Protein AF-A0A346AF31-F1 (afdb_monomer_lite)

Secondary structure (DSSP, 8-state):
------------PPP-----SS-----------S---TT----SSS--PPP-PPPB-S-EEEEEEEEEETTTTEEEEE--HHHHHHHHHTT-EEEEEEEETTEEEEEEEEEGGGTEEEEEEE-TTS-EEEEEEEEE-TTS-EEEEEEEE--GGGS-SS-SEEEEEEE-TTS-EEEEEEEEE-TTS-EEEEEEETTS-SSSSPPPSEEPPPPTTTHHHHTTB-S-EEEPP--S---S--SS----PPPP--TTGGGSTT-EEE-TTS-EEEEEEEEEEEEEETTSEEE---TTSSSS-PPPPEEE--SEEEEEEEEEEESSS--EEEEEEBS--------SSSS---EEEEEPTTSSEEEEEE----HHHHH-EE-

pLDDT: mean 73.21, std 24.46, range [20.64, 98.56]

Sequence (375 aa):
MDARLTRRTVLAAGALAVVTAGGALALSRVRESPAVPPGSAPDLENLPVAEVPAPTGQAVEVVCCAGWDAATRAPVSPMSEAVARAQDAAGAQYAVVLFVDGVARAVVEVCWSANHAELWNVDADGRRYRGVAYRRWPDGRLRLFEVRGWDHAAEHDEPTFKARVSRDEKAAIGTVDILAVLADGGALHTEREWSDWPEERRPEENVAVPAVEGWAGLAGMTGPVTVRRGPDVVPARFPWRPPRPLKPRHVTETVTDGTRFTTSDGRDLTVERVAAGSIRLPSGRLLVADPGWLDAGPAPFTATVPPGEYPVDVFRAASGGFRAVACRVTGTDRIITSGSGDGAYPVWLGRAQDGAISCYVLDFLDPDLATARPA

Structure (mmCIF, N/CA/C/O backbone):
data_AF-A0A346AF31-F1
#
_entry.id   AF-A0A346AF31-F1
#
loop_
_atom_site.group_PDB
_atom_site.id
_atom_site.type_symbol
_atom_site.label_atom_id
_atom_site.label_alt_id
_atom_site.label_comp_id
_atom_site.label_asym_id
_atom_site.label_entity_id
_atom_site.label_seq_id
_atom_site.pdbx_PDB_ins_code
_atom_site.Cartn_x
_atom_site.Cartn_y
_atom_site.Cartn_z
_atom_site.occupancy
_atom_site.B_iso_or_equiv
_atom_site.auth_seq_id
_atom_site.auth_comp_id
_atom_site.auth_asym_id
_atom_site.auth_atom_id
_atom_site.pdbx_PDB_model_num
ATOM 1 N N . MET A 1 1 ? -61.667 41.051 39.893 1.00 30.23 1 MET A N 1
ATOM 2 C CA . MET A 1 1 ? -62.147 40.185 40.987 1.00 30.23 1 MET A CA 1
ATOM 3 C C . MET A 1 1 ? -61.435 38.852 40.891 1.00 30.23 1 MET A C 1
ATOM 5 O O . MET A 1 1 ? -61.036 38.465 39.802 1.00 30.23 1 MET A O 1
ATOM 9 N N . ASP A 1 2 ? -61.237 38.260 42.056 1.00 24.38 2 ASP A N 1
ATOM 10 C CA . ASP A 1 2 ? -60.467 37.070 42.442 1.00 24.38 2 ASP A CA 1
ATOM 11 C C . ASP A 1 2 ? -60.611 35.825 41.535 1.00 24.38 2 ASP A C 1
ATOM 13 O O . ASP A 1 2 ? -61.609 35.703 40.837 1.00 24.38 2 ASP A O 1
ATOM 17 N N . ALA A 1 3 ? -59.769 34.782 41.503 1.00 23.06 3 ALA A N 1
ATOM 18 C CA . ALA A 1 3 ? -58.434 34.401 42.006 1.00 23.06 3 ALA A CA 1
ATOM 19 C C . ALA A 1 3 ? -58.463 32.925 42.492 1.00 23.06 3 ALA A C 1
ATOM 21 O O . ALA A 1 3 ? -59.400 32.513 43.165 1.00 23.06 3 ALA A O 1
ATOM 22 N N . ARG A 1 4 ? -57.351 32.198 42.252 1.00 24.12 4 ARG A N 1
ATOM 23 C CA . ARG A 1 4 ? -56.903 30.912 42.865 1.00 24.12 4 ARG A CA 1
ATOM 24 C C . ARG A 1 4 ? -57.437 29.558 42.327 1.00 24.12 4 ARG A C 1
ATOM 26 O O . ARG A 1 4 ? -58.537 29.149 42.653 1.00 24.12 4 ARG A O 1
ATOM 33 N N . LEU A 1 5 ? -56.505 28.823 41.684 1.00 24.39 5 LEU A N 1
ATOM 34 C CA . LEU A 1 5 ? -56.028 27.438 41.980 1.00 24.39 5 LEU A CA 1
ATOM 35 C C . LEU A 1 5 ? -57.058 26.265 41.987 1.00 24.39 5 LEU A C 1
ATOM 37 O O . LEU A 1 5 ? -58.149 26.373 42.515 1.00 24.39 5 LEU A O 1
ATOM 41 N N . THR A 1 6 ? -56.747 25.033 41.542 1.00 23.28 6 THR A N 1
ATOM 42 C CA . THR A 1 6 ? -55.536 24.244 41.871 1.00 23.28 6 THR A CA 1
ATOM 43 C C . THR A 1 6 ? -55.349 22.981 40.984 1.00 23.28 6 THR A C 1
ATOM 45 O O . THR A 1 6 ? -56.313 22.443 40.461 1.00 23.28 6 THR A O 1
ATOM 48 N N . ARG A 1 7 ? -54.118 22.430 41.009 1.00 24.52 7 ARG A N 1
ATOM 49 C CA . ARG A 1 7 ? -53.664 21.034 40.733 1.00 24.52 7 ARG A CA 1
ATOM 50 C C . ARG A 1 7 ? -53.358 20.563 39.293 1.00 24.52 7 ARG A C 1
ATOM 52 O O . ARG A 1 7 ? -54.210 20.170 38.512 1.00 24.52 7 ARG A O 1
ATOM 59 N N . ARG A 1 8 ? -52.036 20.475 39.081 1.00 23.17 8 ARG A N 1
ATOM 60 C CA . ARG A 1 8 ? -51.252 19.690 38.111 1.00 23.17 8 ARG A CA 1
ATOM 61 C C . ARG A 1 8 ? -51.755 18.255 37.866 1.00 23.17 8 ARG A C 1
ATOM 63 O O . ARG A 1 8 ? -51.995 17.540 38.835 1.00 23.17 8 ARG A O 1
ATOM 70 N N . THR A 1 9 ? -51.587 17.799 36.624 1.00 23.92 9 THR A N 1
ATOM 71 C CA . THR A 1 9 ? -51.077 16.450 36.308 1.00 23.92 9 THR A CA 1
ATOM 72 C C . THR A 1 9 ? -49.993 16.600 35.240 1.00 23.92 9 THR A C 1
ATOM 74 O O . THR A 1 9 ? -50.250 17.173 34.186 1.00 23.92 9 THR A O 1
ATOM 77 N N . VAL A 1 10 ? -48.773 16.137 35.521 1.00 22.72 10 VAL A N 1
ATOM 78 C CA . VAL A 1 10 ? -47.655 16.131 34.562 1.00 22.72 10 VAL A CA 1
ATOM 79 C C . VAL A 1 10 ? -47.533 14.720 34.000 1.00 22.72 10 VAL A C 1
ATOM 81 O O . VAL A 1 10 ? -47.277 13.787 34.757 1.00 22.72 10 VAL A O 1
ATOM 84 N N . LEU A 1 11 ? -47.707 14.563 32.688 1.00 23.12 11 LEU A N 1
ATOM 85 C CA . LEU A 1 11 ? -47.359 13.326 31.993 1.00 23.12 11 LEU A CA 1
ATOM 86 C C . LEU A 1 11 ? -45.847 13.310 31.756 1.00 23.12 11 LEU A C 1
ATOM 88 O O . LEU A 1 11 ? -45.330 14.048 30.921 1.00 23.12 11 LEU A O 1
ATOM 92 N N . ALA A 1 12 ? -45.141 12.475 32.516 1.00 20.64 12 ALA A N 1
ATOM 93 C CA . ALA A 1 12 ? -43.722 12.226 32.315 1.00 20.64 12 ALA A CA 1
ATOM 94 C C . ALA A 1 12 ? -43.532 11.251 31.142 1.00 20.64 12 ALA A C 1
ATOM 96 O O . ALA A 1 12 ? -43.667 10.039 31.305 1.00 20.64 12 ALA A O 1
ATOM 97 N N . ALA A 1 13 ? -43.223 11.781 29.957 1.00 22.88 13 ALA A N 1
ATOM 98 C CA . ALA A 1 13 ? -42.667 10.979 28.871 1.00 22.88 13 ALA A CA 1
ATOM 99 C C . ALA A 1 13 ? -41.214 10.600 29.214 1.00 22.88 13 ALA A C 1
ATOM 101 O O . ALA A 1 13 ? -40.476 11.407 29.780 1.00 22.88 13 ALA A O 1
ATOM 102 N N . GLY A 1 14 ? -40.828 9.353 28.931 1.00 21.02 14 GLY A N 1
ATOM 103 C CA . GLY A 1 14 ? -39.581 8.765 29.425 1.00 21.02 14 GLY A CA 1
ATOM 104 C C . GLY A 1 14 ? -38.320 9.489 28.948 1.00 21.02 14 GLY A C 1
ATOM 105 O O . GLY A 1 14 ? -38.174 9.784 27.764 1.00 21.02 14 GLY A O 1
ATOM 106 N N . ALA A 1 15 ? -37.391 9.733 29.873 1.00 20.81 15 ALA A N 1
ATOM 107 C CA . ALA A 1 15 ? -36.094 10.317 29.560 1.00 20.81 15 ALA A CA 1
ATOM 108 C C . ALA A 1 15 ? -35.227 9.329 28.762 1.00 20.81 15 ALA A C 1
ATOM 110 O O . ALA A 1 15 ? -34.870 8.257 29.256 1.00 20.81 15 ALA A O 1
ATOM 111 N N . LEU A 1 16 ? -34.855 9.721 27.543 1.00 23.92 16 LEU A N 1
ATOM 112 C CA . LEU A 1 16 ? -33.800 9.071 26.773 1.00 23.92 16 LEU A CA 1
ATOM 113 C C . LEU A 1 16 ? -32.452 9.404 27.434 1.00 23.92 16 LEU A C 1
ATOM 115 O O . LEU A 1 16 ? -31.943 10.514 27.292 1.00 23.92 16 LEU A O 1
ATOM 119 N N . ALA A 1 17 ? -31.893 8.463 28.194 1.00 25.73 17 ALA A N 1
ATOM 120 C CA . ALA A 1 17 ? -30.599 8.637 28.848 1.00 25.73 17 ALA A CA 1
ATOM 121 C C . ALA A 1 17 ? -29.458 8.475 27.828 1.00 25.73 17 ALA A C 1
ATOM 123 O O . ALA A 1 17 ? -28.929 7.382 27.636 1.00 25.73 17 ALA A O 1
ATOM 124 N N . VAL A 1 18 ? -29.091 9.571 27.162 1.00 29.39 18 VAL A N 1
ATOM 125 C CA . VAL A 1 18 ? -27.905 9.627 26.299 1.00 29.39 18 VAL A CA 1
ATOM 126 C C . VAL A 1 18 ? -26.661 9.713 27.184 1.00 29.39 18 VAL A C 1
ATOM 128 O O . VAL A 1 18 ? -26.376 10.761 27.761 1.00 29.39 18 VAL A O 1
ATOM 131 N N . VAL A 1 19 ? -25.902 8.620 27.287 1.00 31.58 19 VAL A N 1
ATOM 132 C CA . VAL A 1 19 ? -24.556 8.649 27.879 1.00 31.58 19 VAL A CA 1
ATOM 133 C C . VAL A 1 19 ? -23.574 9.101 26.801 1.00 31.58 19 VAL A C 1
ATOM 135 O O . VAL A 1 19 ? -23.106 8.309 25.986 1.00 31.58 19 VAL A O 1
ATOM 138 N N . THR A 1 20 ? -23.272 10.398 26.780 1.00 31.16 20 THR A N 1
ATOM 139 C CA . THR A 1 20 ? -22.272 10.986 25.881 1.00 31.16 20 THR A CA 1
ATOM 140 C C . THR A 1 20 ? -20.854 10.643 26.351 1.00 31.16 20 THR A C 1
ATOM 142 O O . THR A 1 20 ? -20.212 11.442 27.032 1.00 31.16 20 THR A O 1
ATOM 145 N N . ALA A 1 21 ? -20.353 9.461 25.983 1.00 31.77 21 ALA A N 1
ATOM 146 C CA . ALA A 1 21 ? -18.925 9.135 26.099 1.00 31.77 21 ALA A CA 1
ATOM 147 C C . ALA A 1 21 ? -18.084 9.817 24.997 1.00 31.77 21 ALA A C 1
ATOM 149 O O . ALA A 1 21 ? -16.913 10.120 25.208 1.00 31.77 21 ALA A O 1
ATOM 150 N N . GLY A 1 22 ? -18.702 10.125 23.851 1.00 28.19 22 GLY A N 1
ATOM 151 C CA . GLY A 1 22 ? -18.180 11.044 22.841 1.00 28.19 22 GLY A CA 1
ATOM 152 C C . GLY A 1 22 ? -18.757 12.439 23.057 1.00 28.19 22 GLY A C 1
ATOM 153 O O . GLY A 1 22 ? -19.796 12.781 22.497 1.00 28.19 22 GLY A O 1
ATOM 154 N N . GLY A 1 23 ? -18.111 13.240 23.902 1.00 24.97 23 GLY A N 1
ATOM 155 C CA . GLY A 1 23 ? -18.430 14.658 23.992 1.00 24.97 23 GLY A CA 1
ATOM 156 C C . GLY A 1 23 ? -17.995 15.359 22.710 1.00 24.97 23 GLY A C 1
ATOM 157 O O . GLY A 1 23 ? -16.797 15.459 22.455 1.00 24.97 23 GLY A O 1
ATOM 158 N N . ALA A 1 24 ? -18.952 15.893 21.948 1.00 26.03 24 ALA A N 1
ATOM 159 C CA . ALA A 1 24 ? -18.691 16.884 20.909 1.00 26.03 24 ALA A CA 1
ATOM 160 C C . ALA A 1 24 ? -18.226 18.202 21.556 1.00 26.03 24 ALA A C 1
ATOM 162 O O . ALA A 1 24 ? -18.943 19.201 21.593 1.00 26.03 24 ALA A O 1
ATOM 163 N N . LEU A 1 25 ? -17.012 18.197 22.105 1.00 25.58 25 LEU A N 1
ATOM 164 C CA . LEU A 1 25 ? -16.249 19.412 22.304 1.00 25.58 25 LEU A CA 1
ATOM 165 C C . LEU A 1 25 ? -15.527 19.691 20.999 1.00 25.58 25 LEU A C 1
ATOM 167 O O . LEU A 1 25 ? -14.613 18.963 20.616 1.00 25.58 25 LEU A O 1
ATOM 171 N N . ALA A 1 26 ? -15.940 20.777 20.352 1.00 29.45 26 ALA A N 1
ATOM 172 C CA . ALA A 1 26 ? -15.157 21.429 19.324 1.00 29.45 26 ALA A CA 1
ATOM 173 C C . ALA A 1 26 ? -13.763 21.738 19.890 1.00 29.45 26 ALA A C 1
ATOM 175 O O . ALA A 1 26 ? -13.543 22.745 20.562 1.00 29.45 26 ALA A O 1
ATOM 176 N N . LEU A 1 27 ? -12.815 20.847 19.615 1.00 27.09 27 LEU A N 1
ATOM 177 C CA . LEU A 1 27 ? -11.397 21.118 19.733 1.00 27.09 27 LEU A CA 1
ATOM 178 C C . LEU A 1 27 ? -10.861 21.466 18.350 1.00 27.09 27 LEU A C 1
ATOM 180 O O . LEU A 1 27 ? -9.877 20.910 17.875 1.00 27.09 27 LEU A O 1
ATOM 184 N N . SER A 1 28 ? -11.388 22.580 17.838 1.00 24.05 28 SER A N 1
ATOM 185 C CA . SER A 1 28 ? -10.545 23.632 17.271 1.00 24.05 28 SER A CA 1
ATOM 186 C C . SER A 1 28 ? -9.584 24.175 18.347 1.00 24.05 28 SER A C 1
ATOM 188 O O . SER A 1 28 ? -9.548 25.365 18.653 1.00 24.05 28 SER A O 1
ATOM 190 N N . ARG A 1 29 ? -8.793 23.282 18.946 1.00 24.73 29 ARG A N 1
ATOM 191 C CA . ARG A 1 29 ? -7.454 23.599 19.400 1.00 24.73 29 ARG A CA 1
ATOM 192 C C . ARG A 1 29 ? -6.557 23.138 18.278 1.00 24.73 29 ARG A C 1
ATOM 194 O O . ARG A 1 29 ? -6.008 22.040 18.303 1.00 24.73 29 ARG A O 1
ATOM 201 N N . VAL A 1 30 ? -6.413 24.058 17.324 1.00 24.81 30 VAL A N 1
ATOM 202 C CA . VAL A 1 30 ? -5.090 24.452 16.843 1.00 24.81 30 VAL A CA 1
ATOM 203 C C . VAL A 1 30 ? -4.092 24.075 17.931 1.00 24.81 30 VAL A C 1
ATOM 205 O O . VAL A 1 30 ? -4.102 24.657 19.020 1.00 24.81 30 VAL A O 1
ATOM 208 N N . ARG A 1 31 ? -3.295 23.036 17.673 1.00 25.38 31 ARG A N 1
ATOM 209 C CA . ARG A 1 31 ? -2.033 22.877 18.380 1.00 25.38 31 ARG A CA 1
ATOM 210 C C . ARG A 1 31 ? -1.354 24.215 18.147 1.00 25.38 31 ARG A C 1
ATOM 212 O O . ARG A 1 31 ? -1.127 24.552 16.988 1.00 25.38 31 ARG A O 1
ATOM 219 N N . GLU A 1 32 ? -1.130 25.005 19.195 1.00 25.28 32 GLU A N 1
ATOM 220 C CA . GLU A 1 32 ? -0.233 26.145 19.061 1.00 25.28 32 GLU A CA 1
ATOM 221 C C . GLU A 1 32 ? 1.113 25.537 18.678 1.00 25.28 32 GLU A C 1
ATOM 223 O O . GLU A 1 32 ? 1.854 25.016 19.515 1.00 25.28 32 GLU A O 1
ATOM 228 N N . SER A 1 33 ? 1.374 25.519 17.369 1.00 31.50 33 SER A N 1
ATOM 229 C CA . SER A 1 33 ? 2.713 25.401 16.834 1.00 31.50 33 SER A CA 1
ATOM 230 C C . SER A 1 33 ? 3.556 26.414 17.602 1.00 31.50 33 SER A C 1
ATOM 232 O O . SER A 1 33 ? 3.073 27.535 17.806 1.00 31.50 33 SER A O 1
ATOM 234 N N . PRO A 1 34 ? 4.765 26.042 18.067 1.00 31.80 34 PRO A N 1
ATOM 235 C CA . PRO A 1 34 ? 5.639 26.974 18.772 1.00 31.80 34 PRO A CA 1
ATOM 236 C C . PRO A 1 34 ? 5.698 28.264 17.959 1.00 31.80 34 PRO A C 1
ATOM 238 O O . PRO A 1 34 ? 5.986 28.197 16.766 1.00 31.80 34 PRO A O 1
ATOM 241 N N . ALA A 1 35 ? 5.285 29.373 18.588 1.00 31.39 35 ALA A N 1
ATOM 242 C CA . ALA A 1 35 ? 4.686 30.518 17.903 1.00 31.39 35 ALA A CA 1
ATOM 243 C C . ALA A 1 35 ? 5.416 30.861 16.600 1.00 31.39 35 ALA A C 1
ATOM 245 O O . ALA A 1 35 ? 6.540 31.366 16.637 1.00 31.39 35 ALA A O 1
ATOM 246 N N . VAL A 1 36 ? 4.771 30.562 15.463 1.00 41.09 36 VAL A N 1
ATOM 247 C CA . VAL A 1 36 ? 5.341 30.833 14.140 1.00 41.09 36 VAL A CA 1
ATOM 248 C C . VAL A 1 36 ? 5.649 32.330 14.094 1.00 41.09 36 VAL A C 1
ATOM 250 O O . VAL A 1 36 ? 4.729 33.130 14.307 1.00 41.09 36 VAL A O 1
ATOM 253 N N . PRO A 1 37 ? 6.915 32.738 13.887 1.00 37.75 37 PRO A N 1
ATOM 254 C CA . PRO A 1 37 ? 7.255 34.150 13.859 1.00 37.75 37 PRO A CA 1
ATOM 255 C C . PRO A 1 37 ? 6.423 34.833 12.763 1.00 37.75 37 PRO A C 1
ATOM 257 O O . PRO A 1 37 ? 6.288 34.276 11.670 1.00 37.75 37 PRO A O 1
ATOM 260 N N . PRO A 1 38 ? 5.826 36.010 13.028 1.00 32.50 38 PRO A N 1
ATOM 261 C CA . PRO A 1 38 ? 4.924 36.653 12.079 1.00 32.50 38 PRO A CA 1
ATOM 262 C C . PRO A 1 38 ? 5.693 37.043 10.808 1.00 32.50 38 PRO A C 1
ATOM 264 O O . PRO A 1 38 ? 6.412 38.040 10.792 1.00 32.50 38 PRO A O 1
ATOM 267 N N . GLY A 1 39 ? 5.561 36.233 9.753 1.00 42.38 39 GLY A N 1
ATOM 268 C CA . GLY A 1 39 ? 6.350 36.383 8.527 1.00 42.38 39 GLY A CA 1
ATOM 269 C C . GLY A 1 39 ? 6.052 35.376 7.412 1.00 42.38 39 GLY A C 1
ATOM 270 O O . GLY A 1 39 ? 6.134 35.751 6.247 1.00 42.38 39 GLY A O 1
ATOM 271 N N . SER A 1 40 ? 5.654 34.140 7.732 1.00 51.12 40 SER A N 1
ATOM 272 C CA . SER A 1 40 ? 5.332 33.119 6.720 1.00 51.12 40 SER A CA 1
ATOM 273 C C . SER A 1 40 ? 4.212 32.186 7.185 1.00 51.12 40 SER A C 1
ATOM 275 O O . SER A 1 40 ? 4.425 31.315 8.029 1.00 51.12 40 SER A O 1
ATOM 277 N N . ALA A 1 41 ? 3.019 32.340 6.607 1.00 57.91 41 ALA A N 1
ATOM 278 C CA . ALA A 1 41 ? 2.073 31.227 6.552 1.00 57.91 41 ALA A CA 1
ATOM 279 C C . ALA A 1 41 ? 2.707 30.087 5.725 1.00 57.91 41 ALA A C 1
ATOM 281 O O . ALA A 1 41 ? 3.469 30.393 4.803 1.00 57.91 41 ALA A O 1
ATOM 282 N N . PRO A 1 42 ? 2.440 28.803 6.032 1.00 62.44 42 PRO A N 1
ATOM 283 C CA . PRO A 1 42 ? 2.919 27.708 5.195 1.00 62.44 42 PRO A CA 1
ATOM 284 C C . PRO A 1 42 ? 2.380 27.884 3.774 1.00 62.44 42 PRO A C 1
ATOM 286 O O . PRO A 1 42 ? 1.212 28.236 3.596 1.00 62.44 42 PRO A O 1
ATOM 289 N N . ASP A 1 43 ? 3.229 27.657 2.774 1.00 74.38 43 ASP A N 1
ATOM 290 C CA . ASP A 1 43 ? 2.826 27.753 1.375 1.00 74.38 43 ASP A CA 1
ATOM 291 C C . ASP A 1 43 ? 1.921 26.562 1.028 1.00 74.38 43 ASP A C 1
ATOM 293 O O . ASP A 1 43 ? 2.376 25.439 0.806 1.00 74.38 43 ASP A O 1
ATOM 297 N N . LEU A 1 44 ? 0.611 26.812 1.064 1.00 78.12 44 LEU A N 1
ATOM 298 C CA . LEU A 1 44 ? -0.416 25.832 0.723 1.00 78.12 44 LEU A CA 1
ATOM 299 C C . LEU A 1 44 ? -0.623 25.700 -0.792 1.00 78.12 44 LEU A C 1
ATOM 301 O O . LEU A 1 44 ? -1.426 24.872 -1.196 1.00 78.12 44 LEU A O 1
ATOM 305 N N . GLU A 1 45 ? 0.086 26.447 -1.636 1.00 79.88 45 GLU A N 1
ATOM 306 C CA . GLU A 1 45 ? 0.073 26.229 -3.088 1.00 79.88 45 GLU A CA 1
ATOM 307 C C . GLU A 1 45 ? 1.275 25.360 -3.498 1.00 79.88 45 GLU A C 1
ATOM 309 O O . GLU A 1 45 ? 1.117 24.369 -4.209 1.00 79.88 45 GLU A O 1
ATOM 314 N N . ASN A 1 46 ? 2.468 25.650 -2.967 1.00 83.56 46 ASN A N 1
ATOM 315 C CA . ASN A 1 46 ? 3.720 24.970 -3.318 1.00 83.56 46 ASN A CA 1
ATOM 316 C C . ASN A 1 46 ? 4.135 23.916 -2.275 1.00 83.56 46 ASN A C 1
ATOM 318 O O . ASN A 1 46 ? 5.117 24.077 -1.545 1.00 83.56 46 ASN A O 1
ATOM 322 N N . LEU A 1 47 ? 3.397 22.804 -2.214 1.00 89.62 47 LEU A N 1
ATOM 323 C CA . LEU A 1 47 ? 3.776 21.665 -1.371 1.00 89.62 47 LEU A CA 1
ATOM 324 C C . LEU A 1 47 ? 5.022 20.930 -1.912 1.00 89.62 47 LEU A C 1
ATOM 326 O O . LEU A 1 47 ? 5.182 20.817 -3.128 1.00 89.62 47 LEU A O 1
ATOM 330 N N . PRO A 1 48 ? 5.870 20.351 -1.036 1.00 90.12 48 PRO A N 1
ATOM 331 C CA . PRO A 1 48 ? 7.071 19.605 -1.423 1.00 90.12 48 PRO A CA 1
ATOM 332 C C . PRO A 1 48 ? 6.715 18.193 -1.923 1.00 90.12 48 PRO A C 1
ATOM 334 O O . PRO A 1 48 ? 7.014 17.180 -1.289 1.00 90.12 48 PRO A O 1
ATOM 337 N N . VAL A 1 49 ? 6.017 18.128 -3.056 1.00 92.56 49 VAL A N 1
ATOM 338 C CA . VAL A 1 49 ? 5.675 16.877 -3.740 1.00 92.56 49 VAL A CA 1
ATOM 339 C C . VAL A 1 49 ? 6.881 16.301 -4.482 1.00 92.56 49 VAL A C 1
ATOM 341 O O . VAL A 1 49 ? 7.741 17.030 -4.973 1.00 92.56 49 VAL A O 1
ATOM 344 N N . ALA A 1 50 ? 6.937 14.974 -4.597 1.00 91.69 50 ALA A N 1
ATOM 345 C CA . ALA A 1 50 ? 7.928 14.316 -5.442 1.00 91.69 50 ALA A CA 1
ATOM 346 C C . ALA A 1 50 ? 7.595 14.509 -6.932 1.00 91.69 50 ALA A C 1
ATOM 348 O O . ALA A 1 50 ? 6.424 14.523 -7.312 1.00 91.69 50 ALA A O 1
ATOM 349 N N . GLU A 1 51 ? 8.622 14.592 -7.784 1.00 92.56 51 GLU A N 1
ATOM 350 C CA . GLU A 1 51 ? 8.455 14.723 -9.238 1.00 92.56 51 GLU A CA 1
ATOM 351 C C . GLU A 1 51 ? 7.566 13.597 -9.800 1.00 92.56 51 GLU A C 1
ATOM 353 O O . GLU A 1 51 ? 7.814 12.410 -9.566 1.00 92.56 51 GLU A O 1
ATOM 358 N N . VAL A 1 52 ? 6.538 13.945 -10.581 1.00 93.44 52 VAL A N 1
ATOM 359 C CA . VAL A 1 52 ? 5.733 12.943 -11.291 1.00 93.44 52 VAL A CA 1
ATOM 360 C C . VAL A 1 52 ? 6.402 12.629 -12.631 1.00 93.44 52 VAL A C 1
ATOM 362 O O . VAL A 1 52 ? 6.408 13.498 -13.506 1.00 93.44 52 VAL A O 1
ATOM 365 N N . PRO A 1 53 ? 6.913 11.402 -12.861 1.00 92.38 53 PRO A N 1
ATOM 366 C CA . PRO A 1 53 ? 7.632 11.103 -14.092 1.00 92.38 53 PRO A CA 1
ATOM 367 C C . PRO A 1 53 ? 6.803 11.394 -15.352 1.00 92.38 53 PRO A C 1
ATOM 369 O O . PRO A 1 53 ? 5.598 11.112 -15.436 1.00 92.38 53 PRO A O 1
ATOM 372 N N . ALA A 1 54 ? 7.465 11.963 -16.358 1.00 90.69 54 ALA A N 1
ATOM 373 C CA . ALA A 1 54 ? 6.891 12.133 -17.685 1.00 90.69 54 ALA A CA 1
ATOM 374 C C . ALA A 1 54 ? 6.596 10.756 -18.321 1.00 90.69 54 ALA A C 1
ATOM 376 O O . ALA A 1 54 ? 7.407 9.836 -18.173 1.00 90.69 54 ALA A O 1
ATOM 377 N N . PRO A 1 55 ? 5.471 10.586 -19.044 1.00 92.06 55 PRO A N 1
ATOM 378 C CA . PRO A 1 55 ? 5.210 9.355 -19.781 1.00 92.06 55 PRO A CA 1
ATOM 379 C C . PRO A 1 55 ? 6.294 9.102 -20.834 1.00 92.06 55 PRO A C 1
ATOM 381 O O . PRO A 1 55 ? 6.768 10.042 -21.474 1.00 92.06 55 PRO A O 1
ATOM 384 N N . THR A 1 56 ? 6.654 7.838 -21.061 1.00 93.94 56 THR A N 1
ATOM 385 C CA . THR A 1 56 ? 7.660 7.462 -22.069 1.00 93.94 56 THR A CA 1
ATOM 386 C C . THR A 1 56 ? 7.114 6.459 -23.077 1.00 93.94 56 THR A C 1
ATOM 388 O O . THR A 1 56 ? 6.480 5.473 -22.711 1.00 93.94 56 THR A O 1
ATOM 391 N N . GLY A 1 57 ? 7.395 6.705 -24.359 1.00 95.56 57 GLY A N 1
ATOM 392 C CA . GLY A 1 57 ? 7.128 5.780 -25.466 1.00 95.56 57 GLY A CA 1
ATOM 393 C C . GLY A 1 57 ? 8.299 4.841 -25.785 1.00 95.56 57 GLY A C 1
ATOM 394 O O . GLY A 1 57 ? 8.260 4.143 -26.798 1.00 95.56 57 GLY A O 1
ATOM 395 N N . GLN A 1 58 ? 9.362 4.849 -24.974 1.00 97.31 58 GLN A N 1
ATOM 396 C CA . GLN A 1 58 ? 10.521 3.972 -25.152 1.00 97.31 58 GLN A CA 1
ATOM 397 C C . GLN A 1 58 ? 10.194 2.517 -24.791 1.00 97.31 58 GLN A C 1
ATOM 399 O O . GLN A 1 58 ? 9.263 2.244 -24.034 1.00 97.31 58 GLN A O 1
ATOM 404 N N . ALA A 1 59 ? 10.972 1.576 -25.332 1.00 97.62 59 ALA A N 1
ATOM 405 C CA . ALA A 1 59 ? 10.803 0.159 -25.034 1.00 97.62 59 ALA A CA 1
ATOM 406 C C . ALA A 1 59 ? 11.048 -0.134 -23.544 1.00 97.62 59 ALA A C 1
ATOM 408 O O . ALA A 1 59 ? 12.002 0.372 -22.947 1.00 97.62 59 ALA A O 1
ATOM 409 N N . VAL A 1 60 ? 10.190 -0.978 -22.971 1.00 98.12 60 VAL A N 1
ATOM 410 C CA . VAL A 1 60 ? 10.215 -1.360 -21.557 1.00 98.12 60 VAL A CA 1
ATOM 411 C C . VAL A 1 60 ? 10.603 -2.827 -21.444 1.00 98.12 60 VAL A C 1
ATOM 413 O O . VAL A 1 60 ? 9.984 -3.697 -22.064 1.00 98.12 60 VAL A O 1
ATOM 416 N N . GLU A 1 61 ? 11.600 -3.119 -20.615 1.00 98.06 61 GLU A N 1
ATOM 417 C CA . GLU A 1 61 ? 11.900 -4.483 -20.191 1.00 98.06 61 GLU A CA 1
ATOM 418 C C . GLU A 1 61 ? 11.356 -4.720 -18.777 1.00 98.06 61 GLU A C 1
ATOM 420 O O . GLU A 1 61 ? 11.639 -3.981 -17.835 1.00 98.06 61 GLU A O 1
ATOM 425 N N . VAL A 1 62 ? 10.560 -5.773 -18.640 1.00 98.38 62 VAL A N 1
ATOM 426 C CA . VAL A 1 62 ? 9.856 -6.172 -17.423 1.00 98.38 62 VAL A CA 1
ATOM 427 C C . VAL A 1 62 ? 10.580 -7.362 -16.808 1.00 98.38 62 VAL A C 1
ATOM 429 O O . VAL A 1 62 ? 10.734 -8.398 -17.456 1.00 98.38 62 VAL A O 1
ATOM 432 N N . VAL A 1 63 ? 11.002 -7.253 -15.548 1.00 98.56 63 VAL A N 1
ATOM 433 C CA . VAL A 1 63 ? 11.626 -8.360 -14.807 1.00 98.56 63 VAL A CA 1
ATOM 434 C C . VAL A 1 63 ? 10.746 -8.753 -13.628 1.00 98.56 63 VAL A C 1
ATOM 436 O O . VAL A 1 63 ? 10.561 -7.971 -12.700 1.00 98.56 63 VAL A O 1
ATOM 439 N N . CYS A 1 64 ? 10.242 -9.986 -13.643 1.00 98.56 64 CYS A N 1
ATOM 440 C CA . CYS A 1 64 ? 9.537 -10.573 -12.506 1.00 98.56 64 CYS A CA 1
ATOM 441 C C . CYS A 1 64 ? 10.543 -11.040 -11.448 1.00 98.56 64 CYS A C 1
ATOM 443 O O . CYS A 1 64 ? 11.528 -11.701 -11.783 1.00 98.56 64 CYS A O 1
ATOM 445 N N . CYS A 1 65 ? 10.314 -10.729 -10.175 1.00 98.50 65 CYS A N 1
ATOM 446 C CA . CYS A 1 65 ? 11.256 -11.028 -9.095 1.00 98.50 65 CYS A CA 1
ATOM 447 C C . CYS A 1 65 ? 10.578 -11.079 -7.717 1.00 98.50 65 CYS A C 1
ATOM 449 O O . CYS A 1 65 ? 9.398 -10.764 -7.563 1.00 98.50 65 CYS A O 1
ATOM 451 N N . ALA A 1 66 ? 11.327 -11.467 -6.684 1.00 98.25 66 ALA A N 1
ATOM 452 C CA . ALA A 1 66 ? 10.853 -11.378 -5.306 1.00 98.25 66 ALA A CA 1
ATOM 453 C C . ALA A 1 66 ? 10.772 -9.923 -4.801 1.00 98.25 66 ALA A C 1
ATOM 455 O O . ALA A 1 66 ? 9.981 -9.621 -3.912 1.00 98.25 66 ALA A O 1
ATOM 456 N N . GLY A 1 67 ? 11.589 -9.018 -5.338 1.00 97.75 67 GLY A N 1
ATOM 457 C CA . GLY A 1 67 ? 11.618 -7.606 -4.955 1.00 97.75 67 GLY A CA 1
ATOM 458 C C . GLY A 1 67 ? 12.790 -6.860 -5.583 1.00 97.75 67 GLY A C 1
ATOM 459 O O . GLY A 1 67 ? 13.453 -7.370 -6.488 1.00 97.75 67 GLY A O 1
ATOM 460 N N . TRP A 1 68 ? 13.064 -5.668 -5.073 1.00 97.56 68 TRP A N 1
ATOM 461 C CA . TRP A 1 68 ? 14.173 -4.818 -5.499 1.00 97.56 68 TRP A CA 1
ATOM 462 C C . TRP A 1 68 ? 15.208 -4.663 -4.382 1.00 97.56 68 TRP A C 1
ATOM 464 O O . TRP A 1 68 ? 14.849 -4.598 -3.208 1.00 97.56 68 TRP A O 1
ATOM 474 N N . ASP A 1 69 ? 16.485 -4.602 -4.752 1.00 96.00 69 ASP A N 1
ATOM 475 C CA . ASP A 1 69 ? 17.574 -4.193 -3.870 1.00 96.00 69 ASP A CA 1
ATOM 476 C C . ASP A 1 69 ? 18.179 -2.891 -4.404 1.00 96.00 69 ASP A C 1
ATOM 478 O O . ASP A 1 69 ? 18.813 -2.870 -5.460 1.00 96.00 69 ASP A O 1
ATOM 482 N N . ALA A 1 70 ? 17.981 -1.804 -3.657 1.00 92.00 70 ALA A N 1
ATOM 483 C CA . ALA A 1 70 ? 18.502 -0.484 -3.992 1.00 92.00 70 ALA A CA 1
ATOM 484 C C . ALA A 1 70 ? 20.036 -0.403 -3.882 1.00 92.00 70 ALA A C 1
ATOM 486 O O . ALA A 1 70 ? 20.656 0.351 -4.626 1.00 92.00 70 ALA A O 1
ATOM 487 N N . ALA A 1 71 ? 20.666 -1.193 -3.003 1.00 91.62 71 ALA A N 1
ATOM 488 C CA . ALA A 1 71 ? 22.113 -1.147 -2.795 1.00 91.62 71 ALA A CA 1
ATOM 489 C C . ALA A 1 71 ? 22.880 -1.783 -3.964 1.00 91.62 71 ALA A C 1
ATOM 491 O O . ALA A 1 71 ? 23.903 -1.252 -4.395 1.00 91.62 71 ALA A O 1
ATOM 492 N N . THR A 1 72 ? 22.375 -2.895 -4.510 1.00 94.75 72 THR A N 1
ATOM 493 C CA . THR A 1 72 ? 22.944 -3.537 -5.712 1.00 94.75 72 THR A CA 1
ATOM 494 C C . THR A 1 72 ? 22.280 -3.095 -7.020 1.00 94.75 72 THR A C 1
ATOM 496 O O . THR A 1 72 ? 22.761 -3.458 -8.093 1.00 94.75 72 THR A O 1
ATOM 499 N N . ARG A 1 73 ? 21.206 -2.294 -6.943 1.00 95.75 73 ARG A N 1
ATOM 500 C CA . ARG A 1 73 ? 20.391 -1.814 -8.077 1.00 95.75 73 ARG A CA 1
ATOM 501 C C . ARG A 1 73 ? 19.894 -2.974 -8.948 1.00 95.75 73 ARG A C 1
ATOM 503 O O . ARG A 1 73 ? 19.939 -2.912 -10.178 1.00 95.75 73 ARG A O 1
ATOM 510 N N . ALA A 1 74 ? 19.452 -4.053 -8.299 1.00 97.12 74 ALA A N 1
ATOM 511 C CA . ALA A 1 74 ? 19.150 -5.324 -8.949 1.00 97.12 74 ALA A CA 1
ATOM 512 C C . ALA A 1 74 ? 17.805 -5.939 -8.503 1.00 97.12 74 ALA A C 1
ATOM 514 O O . ALA A 1 74 ? 17.409 -5.820 -7.339 1.00 97.12 74 ALA A O 1
ATOM 515 N N . PRO A 1 75 ? 17.104 -6.671 -9.395 1.00 97.94 75 PRO A N 1
ATOM 516 C CA . PRO A 1 75 ? 15.956 -7.491 -9.015 1.00 97.94 75 PRO A CA 1
ATOM 517 C C . PRO A 1 75 ? 16.392 -8.679 -8.141 1.00 97.94 75 PRO A C 1
ATOM 519 O O . PRO A 1 75 ? 17.194 -9.519 -8.556 1.00 97.94 75 PRO A O 1
ATOM 522 N N . VAL A 1 76 ? 15.827 -8.784 -6.940 1.00 98.25 76 VAL A N 1
ATOM 523 C CA . VAL A 1 76 ? 16.109 -9.849 -5.967 1.00 98.25 76 VAL A CA 1
ATOM 524 C C . VAL A 1 76 ? 15.378 -11.121 -6.371 1.00 98.25 76 VAL A C 1
ATOM 526 O O . VAL A 1 76 ? 14.152 -11.128 -6.447 1.00 98.25 76 VAL A O 1
ATOM 529 N N . SER A 1 77 ? 16.122 -12.209 -6.590 1.00 98.00 77 SER A N 1
ATOM 530 C CA . SER A 1 77 ? 15.589 -13.516 -7.010 1.00 98.00 77 SER A CA 1
ATOM 531 C C . SER A 1 77 ? 14.597 -13.410 -8.187 1.00 98.00 77 SER A C 1
ATOM 533 O O . SER A 1 77 ? 13.388 -13.556 -7.982 1.00 98.00 77 SER A O 1
ATOM 535 N N . PRO A 1 78 ? 15.085 -13.145 -9.417 1.00 98.12 78 PRO A N 1
ATOM 536 C CA . PRO A 1 78 ? 14.251 -13.157 -10.617 1.00 98.12 78 PRO A CA 1
ATOM 537 C C . PRO A 1 78 ? 13.506 -14.487 -10.786 1.00 98.12 78 PRO A C 1
ATOM 539 O O . PRO A 1 78 ? 14.032 -15.542 -10.430 1.00 98.12 78 PRO A O 1
ATOM 542 N N . MET A 1 79 ? 12.314 -14.436 -11.374 1.00 98.25 79 MET A N 1
ATOM 543 C CA . MET A 1 79 ? 11.470 -15.592 -11.692 1.00 98.25 79 MET A CA 1
ATOM 544 C C . MET A 1 79 ? 10.892 -15.462 -13.106 1.00 98.25 79 MET A C 1
ATOM 546 O O . MET A 1 79 ? 10.941 -14.387 -13.703 1.00 98.25 79 MET A O 1
ATOM 550 N N . SER A 1 80 ? 10.351 -16.544 -13.664 1.00 97.94 80 SER A N 1
ATOM 551 C CA . SER A 1 80 ? 9.641 -16.482 -14.942 1.00 97.94 80 SER A CA 1
ATOM 552 C C . SER A 1 80 ? 8.294 -15.760 -14.819 1.00 97.94 80 SER A C 1
ATOM 554 O O . SER A 1 80 ? 7.673 -15.707 -13.754 1.00 97.94 80 SER A O 1
ATOM 556 N N . GLU A 1 81 ? 7.804 -15.242 -15.943 1.00 97.25 81 GLU A N 1
ATOM 557 C CA . GLU A 1 81 ? 6.469 -14.648 -16.043 1.00 97.25 81 GLU A CA 1
ATOM 558 C C . GLU A 1 81 ? 5.362 -15.646 -15.658 1.00 97.25 81 GLU A C 1
ATOM 560 O O . GLU A 1 81 ? 4.390 -15.277 -15.004 1.00 97.25 81 GLU A O 1
ATOM 565 N N . ALA A 1 82 ? 5.529 -16.928 -16.004 1.00 97.50 82 ALA A N 1
ATOM 566 C CA . ALA A 1 82 ? 4.583 -17.983 -15.650 1.00 97.50 82 ALA A CA 1
ATOM 567 C C . ALA A 1 82 ? 4.504 -18.186 -14.128 1.00 97.50 82 ALA A C 1
ATOM 569 O O . ALA A 1 82 ? 3.407 -18.324 -13.583 1.00 97.50 82 ALA A O 1
ATOM 570 N N . VAL A 1 83 ? 5.644 -18.131 -13.428 1.00 98.06 83 VAL A N 1
ATOM 571 C CA . VAL A 1 83 ? 5.679 -18.169 -11.958 1.00 98.06 83 VAL A CA 1
ATOM 572 C C . VAL A 1 83 ? 5.020 -16.923 -11.365 1.00 98.06 83 VAL A C 1
ATOM 574 O O . VAL A 1 83 ? 4.208 -17.061 -10.452 1.00 98.06 83 VAL A O 1
ATOM 577 N N . ALA A 1 84 ? 5.292 -15.727 -11.897 1.00 97.81 84 ALA A N 1
ATOM 578 C CA . ALA A 1 84 ? 4.668 -14.490 -11.419 1.00 97.81 84 ALA A CA 1
ATOM 579 C C . ALA A 1 84 ? 3.140 -14.496 -11.604 1.00 97.81 84 ALA A C 1
ATOM 581 O O . ALA A 1 84 ? 2.409 -14.218 -10.655 1.00 97.81 84 ALA A O 1
ATOM 582 N N . ARG A 1 85 ? 2.640 -14.915 -12.776 1.00 97.06 85 ARG A N 1
ATOM 583 C CA . ARG A 1 85 ? 1.198 -15.100 -13.029 1.00 97.06 85 ARG A CA 1
ATOM 584 C C . ARG A 1 85 ? 0.576 -16.152 -12.101 1.00 97.06 85 ARG A C 1
ATOM 586 O O . ARG A 1 85 ? -0.561 -15.981 -11.673 1.00 97.06 85 ARG A O 1
ATOM 593 N N . ALA A 1 86 ? 1.308 -17.212 -11.750 1.00 97.06 86 ALA A N 1
ATOM 594 C CA . ALA A 1 86 ? 0.849 -18.200 -10.773 1.00 97.06 86 ALA A CA 1
ATOM 595 C C . ALA A 1 86 ? 0.804 -17.641 -9.336 1.00 97.06 86 ALA A C 1
ATOM 597 O O . ALA A 1 86 ? -0.137 -17.947 -8.605 1.00 97.06 86 ALA A O 1
ATOM 598 N N . GLN A 1 87 ? 1.768 -16.800 -8.931 1.00 96.25 87 GLN A N 1
ATOM 599 C CA . GLN A 1 87 ? 1.710 -16.081 -7.649 1.00 96.25 87 GLN A CA 1
ATOM 600 C C . GLN A 1 87 ? 0.523 -15.108 -7.611 1.00 96.25 87 GLN A C 1
ATOM 602 O O . GLN A 1 87 ? -0.215 -15.097 -6.627 1.00 96.25 87 GLN A O 1
ATOM 607 N N . ASP A 1 88 ? 0.303 -14.346 -8.687 1.00 95.44 88 ASP A N 1
ATOM 608 C CA . ASP A 1 88 ? -0.827 -13.422 -8.829 1.00 95.44 88 ASP A CA 1
ATOM 609 C C . ASP A 1 88 ? -2.173 -14.150 -8.679 1.00 95.44 88 ASP A C 1
ATOM 611 O O . ASP A 1 88 ? -2.970 -13.819 -7.798 1.00 95.44 88 ASP A O 1
ATOM 615 N N . ALA A 1 89 ? -2.382 -15.226 -9.444 1.00 95.19 89 ALA A N 1
ATOM 616 C CA . ALA A 1 89 ? -3.598 -16.036 -9.380 1.00 95.19 89 ALA A CA 1
ATOM 617 C C . ALA A 1 89 ? -3.821 -16.694 -8.003 1.00 95.19 89 ALA A C 1
ATOM 619 O O . ALA A 1 89 ? -4.964 -16.840 -7.569 1.00 95.19 89 ALA A O 1
ATOM 620 N N . ALA A 1 90 ? -2.747 -17.059 -7.293 1.00 95.12 90 ALA A N 1
ATOM 621 C CA . ALA A 1 90 ? -2.806 -17.596 -5.931 1.00 95.12 90 ALA A CA 1
ATOM 622 C C . ALA A 1 90 ? -2.997 -16.517 -4.841 1.00 95.12 90 ALA A C 1
ATOM 624 O O . ALA A 1 90 ? -3.115 -16.848 -3.661 1.00 95.12 90 ALA A O 1
ATOM 625 N N . GLY A 1 91 ? -2.991 -15.230 -5.205 1.00 92.62 91 GLY A N 1
ATOM 626 C CA . GLY A 1 91 ? -3.025 -14.101 -4.271 1.00 92.62 91 GLY A CA 1
ATOM 627 C C . GLY A 1 91 ? -1.767 -13.951 -3.406 1.00 92.62 91 GLY A C 1
ATOM 628 O O . GLY A 1 91 ? -1.797 -13.306 -2.351 1.00 92.62 91 GLY A O 1
ATOM 629 N N . ALA A 1 92 ? -0.669 -14.562 -3.840 1.00 93.38 92 ALA A N 1
ATOM 630 C CA . ALA A 1 92 ? 0.621 -14.535 -3.174 1.00 93.38 92 ALA A CA 1
ATOM 631 C C . ALA A 1 92 ? 1.407 -13.251 -3.508 1.00 93.38 92 ALA A C 1
ATOM 633 O O . ALA A 1 92 ? 0.871 -12.297 -4.074 1.00 93.38 92 ALA A O 1
ATOM 634 N N . GLN A 1 93 ? 2.671 -13.211 -3.088 1.00 95.56 93 GLN A N 1
ATOM 635 C CA . GLN A 1 93 ? 3.546 -12.048 -3.201 1.00 95.56 93 GLN A CA 1
ATOM 636 C C . GLN A 1 93 ? 4.425 -12.157 -4.457 1.00 95.56 93 GLN A C 1
ATOM 638 O O . GLN A 1 93 ? 5.003 -13.211 -4.710 1.00 95.56 93 GLN A O 1
ATOM 643 N N . TYR A 1 94 ? 4.563 -11.074 -5.220 1.00 97.81 94 TYR A N 1
ATOM 644 C CA . TYR A 1 94 ? 5.567 -10.938 -6.284 1.00 97.81 94 TYR A CA 1
ATOM 645 C C . TYR A 1 94 ? 5.888 -9.463 -6.541 1.00 97.81 94 TYR A C 1
ATOM 647 O O . TYR A 1 94 ? 5.136 -8.576 -6.139 1.00 97.81 94 TYR A O 1
ATOM 655 N N . ALA A 1 95 ? 7.010 -9.199 -7.203 1.00 98.38 95 ALA A N 1
ATOM 656 C CA . ALA A 1 95 ? 7.373 -7.866 -7.656 1.00 98.38 95 ALA A CA 1
ATOM 657 C C . ALA A 1 95 ? 7.729 -7.855 -9.146 1.00 98.38 95 ALA A C 1
ATOM 659 O O . ALA A 1 95 ? 8.075 -8.881 -9.742 1.00 98.38 95 ALA A O 1
ATOM 660 N N . VAL A 1 96 ? 7.641 -6.667 -9.734 1.00 98.31 96 VAL A N 1
ATOM 661 C CA . VAL A 1 96 ? 7.932 -6.389 -11.138 1.00 98.31 96 VAL A CA 1
ATOM 662 C C . VAL A 1 96 ? 8.833 -5.164 -11.213 1.00 98.31 96 VAL A C 1
ATOM 664 O O . VAL A 1 96 ? 8.458 -4.098 -10.740 1.00 98.31 96 VAL A O 1
ATOM 667 N N . VAL A 1 97 ? 10.013 -5.291 -11.814 1.00 98.56 97 VAL A N 1
ATOM 668 C CA . VAL A 1 97 ? 10.918 -4.158 -12.063 1.00 98.56 97 VAL A CA 1
ATOM 669 C C . VAL A 1 97 ? 10.810 -3.748 -13.527 1.00 98.56 97 VAL A C 1
ATOM 671 O O . VAL A 1 97 ? 10.897 -4.595 -14.417 1.00 98.56 97 VAL A O 1
ATOM 674 N N . LEU A 1 98 ? 10.618 -2.452 -13.759 1.00 98.31 98 LEU A N 1
ATOM 675 C CA . LEU A 1 98 ? 10.442 -1.842 -15.072 1.00 98.31 98 LEU A CA 1
ATOM 676 C C . LEU A 1 98 ? 11.723 -1.098 -15.460 1.00 98.31 98 LEU A C 1
ATOM 678 O O . LEU A 1 98 ? 12.103 -0.116 -14.813 1.00 98.31 98 LEU A O 1
ATOM 682 N N . PHE A 1 99 ? 12.386 -1.572 -16.512 1.00 97.69 99 PHE A N 1
ATOM 683 C CA . PHE A 1 99 ? 13.608 -0.991 -17.060 1.00 97.69 99 PHE A CA 1
ATOM 684 C C . PHE A 1 99 ? 13.322 -0.244 -18.364 1.00 97.69 99 PHE A C 1
ATOM 686 O O . PHE A 1 99 ? 12.607 -0.749 -19.228 1.00 97.69 99 PHE A O 1
ATOM 693 N N . VAL A 1 100 ? 13.949 0.920 -18.530 1.00 96.75 100 VAL A N 1
ATOM 694 C CA . VAL A 1 100 ? 13.994 1.685 -19.786 1.00 96.75 100 VAL A CA 1
ATOM 695 C C . VAL A 1 100 ? 15.462 1.959 -20.095 1.00 96.75 100 VAL A C 1
ATOM 697 O O . VAL A 1 100 ? 16.190 2.438 -19.225 1.00 96.75 100 VAL A O 1
ATOM 700 N N . ASP A 1 101 ? 15.909 1.597 -21.298 1.00 94.38 101 ASP A N 1
ATOM 701 C CA . ASP A 1 101 ? 17.321 1.632 -21.725 1.00 94.38 101 ASP A CA 1
ATOM 702 C C . ASP A 1 101 ? 18.288 0.934 -20.741 1.00 94.38 101 ASP A C 1
ATOM 704 O O . ASP A 1 101 ? 19.414 1.372 -20.511 1.00 94.38 101 ASP A O 1
ATOM 708 N N . GLY A 1 102 ? 17.835 -0.158 -20.113 1.00 93.38 102 GLY A N 1
ATOM 709 C CA . GLY A 1 102 ? 18.606 -0.914 -19.117 1.00 93.38 102 GLY A CA 1
ATOM 710 C C . GLY A 1 102 ? 18.684 -0.272 -17.724 1.00 93.38 102 GLY A C 1
ATOM 711 O O . GLY A 1 102 ? 19.249 -0.878 -16.815 1.00 93.38 102 GLY A O 1
ATOM 712 N N . VAL A 1 103 ? 18.083 0.905 -17.520 1.00 94.75 103 VAL A N 1
ATOM 713 C CA . VAL A 1 103 ? 18.000 1.594 -16.222 1.00 94.75 103 VAL A CA 1
ATOM 714 C C . VAL A 1 103 ? 16.646 1.302 -15.577 1.00 94.75 103 VAL A C 1
ATOM 716 O O . VAL A 1 103 ? 15.609 1.485 -16.214 1.00 94.75 103 VAL A O 1
ATOM 719 N N . ALA A 1 104 ? 16.634 0.859 -14.317 1.00 97.19 104 ALA A N 1
ATOM 720 C CA . ALA A 1 104 ? 15.389 0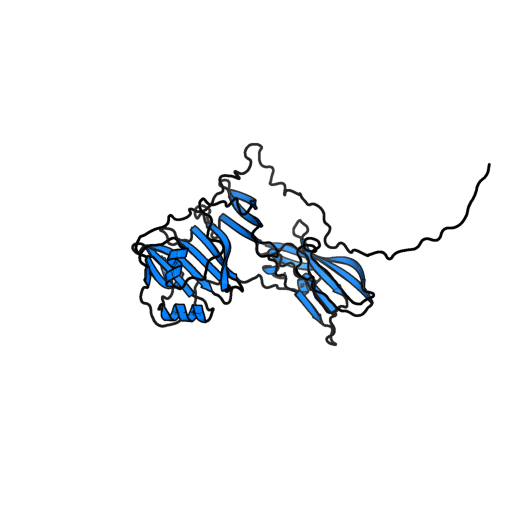.690 -13.568 1.00 97.19 104 ALA A CA 1
ATOM 721 C C . ALA A 1 104 ? 14.713 2.057 -13.373 1.00 97.19 104 ALA A C 1
ATOM 723 O O . ALA A 1 104 ? 15.361 3.018 -12.968 1.00 97.19 104 ALA A O 1
ATOM 724 N N . ARG A 1 105 ? 13.419 2.148 -13.686 1.00 97.31 105 ARG A N 1
ATOM 725 C CA . ARG A 1 105 ? 12.617 3.381 -13.572 1.00 97.31 105 ARG A CA 1
ATOM 726 C C . ARG A 1 105 ? 11.477 3.250 -12.573 1.00 97.31 105 ARG A C 1
ATOM 728 O O . ARG A 1 105 ? 11.091 4.230 -11.938 1.00 97.31 105 ARG A O 1
ATOM 735 N N . ALA A 1 106 ? 10.945 2.040 -12.427 1.00 98.00 106 ALA A N 1
ATOM 736 C CA . ALA A 1 106 ? 9.927 1.747 -11.436 1.00 98.00 106 ALA A CA 1
ATOM 737 C C . ALA A 1 106 ? 10.003 0.301 -10.937 1.00 98.00 106 ALA A C 1
ATOM 739 O O . ALA A 1 106 ? 10.524 -0.588 -11.613 1.00 98.00 106 ALA A O 1
ATOM 740 N N . VAL A 1 107 ? 9.448 0.081 -9.751 1.00 98.38 107 VAL A N 1
ATOM 741 C CA . VAL A 1 107 ? 9.256 -1.230 -9.128 1.00 98.38 107 VAL A CA 1
ATOM 742 C C . VAL A 1 107 ? 7.801 -1.307 -8.690 1.00 98.38 107 VAL A C 1
ATOM 744 O O . VAL A 1 107 ? 7.315 -0.386 -8.045 1.00 98.38 107 VAL A O 1
ATOM 747 N N . VAL A 1 108 ? 7.100 -2.386 -9.018 1.00 98.38 108 VAL A N 1
ATOM 748 C CA . VAL A 1 108 ? 5.743 -2.649 -8.533 1.00 98.38 108 VAL A CA 1
ATOM 749 C C . VAL A 1 108 ? 5.773 -3.848 -7.601 1.00 98.38 108 VAL A C 1
ATOM 751 O O . VAL A 1 108 ? 6.293 -4.901 -7.962 1.00 98.38 108 VAL A O 1
ATOM 754 N N . GLU A 1 109 ? 5.213 -3.694 -6.408 1.00 98.31 109 GLU A N 1
ATOM 755 C CA . GLU A 1 109 ? 5.131 -4.728 -5.377 1.00 98.31 109 GLU A CA 1
ATOM 756 C C . GLU A 1 109 ? 3.666 -5.135 -5.174 1.00 98.31 109 GLU A C 1
ATOM 758 O O . GLU A 1 109 ? 2.810 -4.289 -4.923 1.00 98.31 109 GLU A O 1
ATOM 763 N N . VAL A 1 110 ? 3.354 -6.429 -5.324 1.00 98.00 110 VAL A N 1
ATOM 764 C CA . VAL A 1 110 ? 1.978 -6.953 -5.394 1.00 98.00 110 VAL A CA 1
ATOM 765 C C . VAL A 1 110 ? 1.766 -8.090 -4.396 1.00 98.00 110 VAL A C 1
ATOM 767 O O . VAL A 1 110 ? 2.589 -9.001 -4.285 1.00 98.00 110 VAL A O 1
ATOM 770 N N . CYS A 1 111 ? 0.660 -8.044 -3.648 1.00 96.62 111 CYS A N 1
ATOM 771 C CA . CYS A 1 111 ? 0.238 -9.114 -2.744 1.00 96.62 111 CYS A CA 1
ATOM 772 C C . CYS A 1 111 ? -1.278 -9.067 -2.470 1.00 96.62 111 CYS A C 1
ATOM 774 O O . CYS A 1 111 ? -1.752 -8.300 -1.624 1.00 96.62 111 CYS A O 1
ATOM 776 N N . TRP A 1 112 ? -2.067 -9.905 -3.154 1.00 93.12 112 TRP A N 1
ATOM 777 C CA . TRP A 1 112 ? -3.535 -9.850 -3.037 1.00 93.12 112 TRP A CA 1
ATOM 778 C C . TRP A 1 112 ? -4.092 -10.433 -1.738 1.00 93.12 112 TRP A C 1
ATOM 780 O O . TRP A 1 112 ? -5.138 -9.982 -1.289 1.00 93.12 112 TRP A O 1
ATOM 790 N N . SER A 1 113 ? -3.374 -11.328 -1.056 1.00 91.38 113 SER A N 1
ATOM 791 C CA . SER A 1 113 ? -3.716 -11.744 0.317 1.00 91.38 113 SER A CA 1
ATOM 792 C C . SER A 1 113 ? -3.632 -10.600 1.344 1.00 91.38 113 SER A C 1
ATOM 794 O O . SER A 1 113 ? -4.174 -10.720 2.441 1.00 91.38 113 SER A O 1
ATOM 796 N N . ALA A 1 114 ? -3.004 -9.475 0.980 1.00 90.12 114 ALA A N 1
ATOM 797 C CA . ALA A 1 114 ? -3.028 -8.209 1.713 1.00 90.12 114 ALA A CA 1
ATOM 798 C C . ALA A 1 114 ? -3.808 -7.096 0.975 1.00 90.12 114 ALA A C 1
ATOM 800 O O . ALA A 1 114 ? -3.724 -5.931 1.358 1.00 90.12 114 ALA A O 1
ATOM 801 N N . ASN A 1 115 ? -4.542 -7.436 -0.095 1.00 92.81 115 ASN A N 1
ATOM 802 C CA . ASN A 1 115 ? -5.221 -6.503 -1.002 1.00 92.81 115 ASN A CA 1
ATOM 803 C C . ASN A 1 115 ? -4.320 -5.358 -1.498 1.00 92.81 115 ASN A C 1
ATOM 805 O O . ASN A 1 115 ? -4.783 -4.233 -1.664 1.00 92.81 115 ASN A O 1
ATOM 809 N N . HIS A 1 116 ? -3.031 -5.619 -1.712 1.00 95.00 116 HIS A N 1
ATOM 810 C CA . HIS A 1 116 ? -2.015 -4.588 -1.901 1.00 95.00 116 HIS A CA 1
ATOM 811 C C . HIS A 1 116 ? -1.382 -4.635 -3.294 1.00 95.00 116 HIS A C 1
ATOM 813 O O . HIS A 1 116 ? -0.956 -5.696 -3.749 1.00 95.00 116 HIS A O 1
ATOM 819 N N . ALA A 1 117 ? -1.257 -3.462 -3.910 1.00 97.44 117 ALA A N 1
ATOM 820 C CA . ALA A 1 117 ? -0.263 -3.183 -4.936 1.00 97.44 117 ALA A CA 1
ATOM 821 C C . ALA A 1 117 ? 0.340 -1.800 -4.661 1.00 97.44 117 ALA A C 1
ATOM 823 O O . ALA A 1 117 ? -0.387 -0.894 -4.253 1.00 97.44 117 ALA A O 1
ATOM 824 N N . GLU A 1 118 ? 1.636 -1.611 -4.870 1.00 97.38 118 GLU A N 1
ATOM 825 C CA . GLU A 1 118 ? 2.275 -0.300 -4.744 1.00 97.38 118 GLU A CA 1
ATOM 826 C C . GLU A 1 118 ? 3.345 -0.119 -5.820 1.00 97.38 118 GLU A C 1
ATOM 828 O O . GLU A 1 118 ? 4.121 -1.032 -6.098 1.00 97.38 118 GLU A O 1
ATOM 833 N N . LEU A 1 119 ? 3.328 1.048 -6.467 1.00 97.75 119 LEU A N 1
ATOM 834 C CA . LEU A 1 119 ? 4.238 1.417 -7.545 1.00 97.75 119 LEU A CA 1
ATOM 835 C C . LEU A 1 119 ? 5.241 2.441 -7.028 1.00 97.75 119 LEU A C 1
ATOM 837 O O . LEU A 1 119 ? 4.869 3.558 -6.676 1.00 97.75 119 LEU A O 1
ATOM 841 N N . TRP A 1 120 ? 6.510 2.064 -7.028 1.00 95.81 120 TRP A N 1
ATOM 842 C CA . TRP A 1 120 ? 7.652 2.897 -6.688 1.00 95.81 120 TRP A CA 1
ATOM 843 C C . TRP A 1 120 ? 8.279 3.464 -7.958 1.00 95.81 120 TRP A C 1
ATOM 845 O O . TRP A 1 120 ? 8.571 2.702 -8.878 1.00 95.81 120 TRP A O 1
ATOM 855 N N . ASN A 1 121 ? 8.566 4.762 -7.999 1.00 97.38 121 ASN A N 1
ATOM 856 C CA . ASN A 1 121 ? 9.527 5.327 -8.944 1.00 97.38 121 ASN A CA 1
ATOM 857 C C . ASN A 1 121 ? 10.903 5.386 -8.269 1.00 97.38 121 ASN A C 1
ATOM 859 O O . ASN A 1 121 ? 11.002 5.772 -7.098 1.00 97.38 121 ASN A O 1
ATOM 863 N N . VAL A 1 122 ? 11.947 4.980 -8.996 1.00 95.81 122 VAL A N 1
ATOM 864 C CA . VAL A 1 122 ? 13.324 4.914 -8.479 1.00 95.81 122 VAL A CA 1
ATOM 865 C C . VAL A 1 122 ? 14.247 5.906 -9.180 1.00 95.81 122 VAL A C 1
ATOM 867 O O . VAL A 1 122 ? 14.101 6.166 -10.375 1.00 95.81 122 VAL A O 1
ATOM 870 N N . ASP A 1 123 ? 15.177 6.476 -8.418 1.00 92.62 123 ASP A N 1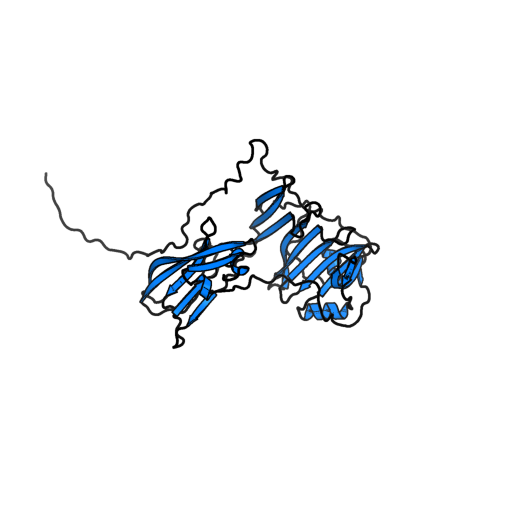
ATOM 871 C CA . ASP A 1 123 ? 16.183 7.416 -8.906 1.00 92.62 123 ASP A CA 1
ATOM 872 C C . ASP A 1 123 ? 17.373 6.697 -9.577 1.00 92.62 123 ASP A C 1
ATOM 874 O O . ASP A 1 123 ? 17.440 5.466 -9.644 1.00 92.62 123 ASP A O 1
ATOM 878 N N . ALA A 1 124 ? 18.349 7.467 -10.069 1.00 88.56 124 ALA A N 1
ATOM 879 C CA . ALA A 1 124 ? 19.568 6.922 -10.677 1.00 88.56 124 ALA A CA 1
ATOM 880 C C . ALA A 1 124 ? 20.444 6.108 -9.696 1.00 88.56 124 ALA A C 1
ATOM 882 O O . ALA A 1 124 ? 21.287 5.316 -10.133 1.00 88.56 124 ALA A O 1
ATOM 883 N N . ASP A 1 125 ? 20.235 6.274 -8.386 1.00 89.25 125 ASP A N 1
ATOM 884 C CA . ASP A 1 125 ? 20.894 5.495 -7.342 1.00 89.25 125 ASP A CA 1
ATOM 885 C C . ASP A 1 125 ? 20.139 4.209 -6.965 1.00 89.25 125 ASP A C 1
ATOM 887 O O . ASP A 1 125 ? 20.670 3.392 -6.212 1.00 89.25 125 ASP A O 1
ATOM 891 N N . GLY A 1 126 ? 18.947 3.988 -7.528 1.00 90.56 126 GLY A N 1
ATOM 892 C CA . GLY A 1 126 ? 18.071 2.855 -7.236 1.00 90.56 126 GLY A CA 1
ATOM 893 C C . GLY A 1 126 ? 17.198 3.039 -5.991 1.00 90.56 126 GLY A C 1
ATOM 894 O O . GLY A 1 126 ? 16.522 2.088 -5.589 1.00 90.56 126 GLY A O 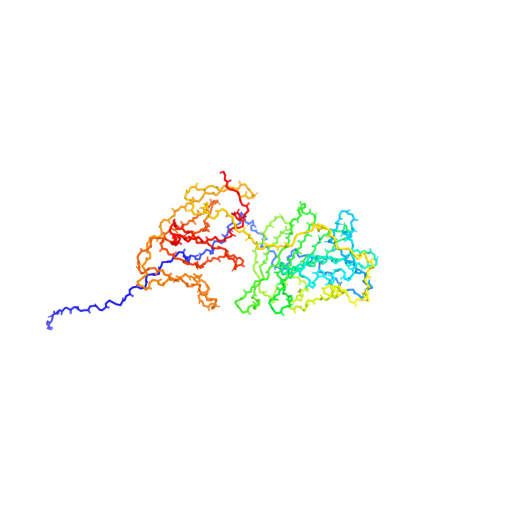1
ATOM 895 N N . ARG A 1 127 ? 17.186 4.226 -5.374 1.00 92.69 127 ARG A N 1
ATOM 896 C CA . ARG A 1 127 ? 16.337 4.559 -4.220 1.00 92.69 127 ARG A CA 1
ATOM 897 C C . ARG A 1 127 ? 14.935 4.930 -4.692 1.00 92.69 127 ARG A C 1
ATOM 899 O O . ARG A 1 127 ? 14.780 5.594 -5.712 1.00 92.69 127 ARG A O 1
ATOM 906 N N . ARG A 1 128 ? 13.903 4.568 -3.923 1.00 94.12 128 ARG A N 1
ATOM 907 C CA . ARG A 1 128 ? 12.545 5.109 -4.119 1.00 94.12 128 ARG A CA 1
ATOM 908 C C . ARG A 1 128 ? 12.560 6.623 -3.886 1.00 94.12 128 ARG A C 1
ATOM 910 O O . ARG A 1 128 ? 13.116 7.061 -2.884 1.00 94.12 128 ARG A O 1
ATOM 917 N N . TYR A 1 129 ? 11.924 7.399 -4.755 1.00 95.44 129 TYR A N 1
ATOM 918 C CA . TYR A 1 129 ? 11.685 8.833 -4.519 1.00 95.44 129 TYR A CA 1
ATOM 919 C C . TYR A 1 129 ? 10.191 9.182 -4.524 1.00 95.44 129 TYR A C 1
ATOM 921 O O . TYR A 1 129 ? 9.771 10.142 -3.882 1.00 95.44 129 TYR A O 1
ATOM 929 N N . ARG A 1 130 ? 9.365 8.353 -5.175 1.00 96.62 130 ARG A N 1
ATOM 930 C CA . ARG A 1 130 ? 7.906 8.484 -5.213 1.00 96.62 130 ARG A CA 1
ATOM 931 C C . ARG A 1 130 ? 7.237 7.113 -5.120 1.00 96.62 130 ARG A C 1
ATOM 933 O O . ARG A 1 130 ? 7.764 6.134 -5.644 1.00 96.62 130 ARG A O 1
ATOM 940 N N . GLY A 1 131 ? 6.087 7.038 -4.456 1.00 97.19 131 GLY A N 1
ATOM 941 C CA . GLY A 1 131 ? 5.295 5.819 -4.286 1.00 97.19 131 GLY A CA 1
ATOM 942 C C . GLY A 1 131 ? 3.804 6.075 -4.476 1.00 97.19 131 GLY A C 1
ATOM 943 O O . GLY A 1 131 ? 3.286 7.060 -3.958 1.00 97.19 131 GLY A O 1
ATOM 944 N N . VAL A 1 132 ? 3.113 5.195 -5.201 1.00 98.06 132 VAL A N 1
ATOM 945 C CA . VAL A 1 132 ? 1.657 5.229 -5.403 1.00 98.06 132 VAL A CA 1
ATOM 946 C C . VAL A 1 132 ? 1.061 3.913 -4.911 1.00 98.06 132 VAL A C 1
ATOM 948 O O . VAL A 1 132 ? 1.161 2.875 -5.572 1.00 98.06 132 VAL A O 1
ATOM 951 N N . ALA A 1 133 ? 0.445 3.954 -3.734 1.00 97.12 133 ALA A N 1
ATOM 952 C CA . ALA A 1 133 ? -0.182 2.811 -3.097 1.00 97.12 133 ALA A CA 1
ATOM 953 C C . ALA A 1 133 ? -1.617 2.624 -3.597 1.00 97.12 133 ALA A C 1
ATOM 955 O O . ALA A 1 133 ? -2.455 3.520 -3.489 1.00 97.12 133 ALA A O 1
ATOM 956 N N . TYR A 1 134 ? -1.930 1.409 -4.034 1.00 96.88 134 TYR A N 1
ATOM 957 C CA . TYR A 1 134 ? -3.267 0.963 -4.399 1.00 96.88 134 TYR A CA 1
ATOM 958 C C . TYR A 1 134 ? -3.778 -0.104 -3.429 1.00 96.88 134 TYR A C 1
ATOM 960 O O . TYR A 1 134 ? -3.010 -0.845 -2.800 1.00 96.88 134 TYR A O 1
ATOM 968 N N . ARG A 1 135 ? -5.101 -0.221 -3.316 1.00 94.25 135 ARG A N 1
ATOM 969 C CA . ARG A 1 135 ? -5.752 -1.370 -2.677 1.00 94.25 135 ARG A CA 1
ATOM 970 C C . ARG A 1 135 ? -6.679 -2.073 -3.651 1.00 94.25 135 ARG A C 1
ATOM 972 O O . ARG A 1 135 ? -7.400 -1.409 -4.388 1.00 94.25 135 ARG A O 1
ATOM 979 N N . ARG A 1 136 ? -6.676 -3.405 -3.643 1.00 92.69 136 ARG A N 1
ATOM 980 C CA . ARG A 1 136 ? -7.638 -4.216 -4.395 1.00 92.69 136 ARG A CA 1
ATOM 981 C C . ARG A 1 136 ? -8.951 -4.289 -3.627 1.00 92.69 136 ARG A C 1
ATOM 983 O O . ARG A 1 136 ? -8.961 -4.599 -2.440 1.00 92.69 136 ARG A O 1
ATOM 990 N N . TRP A 1 137 ? -10.039 -3.961 -4.303 1.00 87.31 137 TRP A N 1
ATOM 991 C CA . TRP A 1 137 ? -11.374 -3.865 -3.728 1.00 87.31 137 TRP A CA 1
ATOM 992 C C . TRP A 1 137 ? -12.208 -5.125 -4.008 1.00 87.31 137 TRP A C 1
ATOM 994 O O . TRP A 1 137 ? -11.820 -5.940 -4.851 1.00 87.31 137 TRP A O 1
ATOM 1004 N N . PRO A 1 138 ? -13.354 -5.321 -3.322 1.00 86.25 138 PRO A N 1
ATOM 1005 C CA . PRO A 1 138 ? -14.227 -6.480 -3.540 1.00 86.25 138 PRO A CA 1
ATOM 1006 C C . PRO A 1 138 ? -14.784 -6.596 -4.968 1.00 86.25 138 PRO A C 1
ATOM 1008 O O . PRO A 1 138 ? -15.117 -7.693 -5.403 1.00 86.25 138 PRO A O 1
ATOM 1011 N N . ASP A 1 139 ? -14.838 -5.488 -5.717 1.00 85.75 139 ASP A N 1
ATOM 1012 C CA . ASP A 1 139 ? -15.163 -5.452 -7.153 1.00 85.75 139 ASP A CA 1
ATOM 1013 C C . ASP A 1 139 ? -14.023 -5.978 -8.055 1.00 85.75 139 ASP A C 1
ATOM 1015 O O . ASP A 1 139 ? -14.138 -5.997 -9.280 1.00 85.75 139 ASP A O 1
ATOM 1019 N N . GLY A 1 140 ? -12.904 -6.391 -7.454 1.00 90.50 140 GLY A N 1
ATOM 1020 C CA . GLY A 1 140 ? -11.718 -6.910 -8.120 1.00 90.50 140 GLY A CA 1
ATOM 1021 C C . GLY A 1 140 ? -10.794 -5.843 -8.707 1.00 90.50 140 GLY A C 1
ATOM 1022 O O . GLY A 1 140 ? -9.741 -6.222 -9.219 1.00 90.50 140 GLY A O 1
ATOM 1023 N N . ARG A 1 141 ? -11.144 -4.554 -8.629 1.00 95.56 141 ARG A N 1
ATOM 1024 C CA . ARG A 1 141 ? -10.383 -3.430 -9.197 1.00 95.56 141 ARG A CA 1
ATOM 1025 C C . ARG A 1 141 ? -9.451 -2.806 -8.157 1.00 95.56 141 ARG A C 1
ATOM 1027 O O . ARG A 1 141 ? -9.566 -3.070 -6.962 1.00 95.56 141 ARG A O 1
ATOM 1034 N N . LEU A 1 142 ? -8.510 -1.982 -8.605 1.00 96.31 142 LEU A N 1
ATOM 1035 C CA . LEU A 1 142 ? -7.637 -1.208 -7.725 1.00 96.31 142 LEU A CA 1
ATOM 1036 C C . LEU A 1 142 ? -8.259 0.158 -7.423 1.00 96.31 142 LEU A C 1
ATOM 1038 O O . LEU A 1 142 ? -8.923 0.743 -8.280 1.00 96.31 142 LEU A O 1
ATOM 1042 N N . ARG A 1 143 ? -8.024 0.659 -6.209 1.00 94.81 143 ARG A N 1
ATOM 1043 C CA . ARG A 1 143 ? -8.339 2.027 -5.783 1.00 94.81 143 ARG A CA 1
ATOM 1044 C C . ARG A 1 143 ? -7.119 2.726 -5.206 1.00 94.81 143 ARG A C 1
ATOM 1046 O O . ARG A 1 143 ? -6.383 2.102 -4.437 1.00 94.81 143 ARG A O 1
ATOM 1053 N N . LEU A 1 144 ? -6.915 3.998 -5.550 1.00 96.44 144 LEU A N 1
ATOM 1054 C CA . LEU A 1 144 ? -5.829 4.814 -4.995 1.00 96.44 144 LEU A CA 1
ATOM 1055 C C . LEU A 1 144 ? -5.988 4.943 -3.473 1.00 96.44 144 LEU A C 1
ATOM 1057 O O . LEU A 1 144 ? -7.049 5.325 -2.979 1.00 96.44 144 LEU A O 1
ATOM 1061 N N . PHE A 1 145 ? -4.943 4.622 -2.722 1.00 93.50 145 PHE A N 1
ATOM 1062 C CA . PHE A 1 145 ? -4.952 4.672 -1.261 1.00 93.50 145 PHE A CA 1
ATOM 1063 C C . PHE A 1 145 ? -4.123 5.840 -0.732 1.00 93.50 145 PHE A C 1
ATOM 1065 O O . PHE A 1 145 ? -4.589 6.598 0.114 1.00 93.50 145 PHE A O 1
ATOM 1072 N N . GLU A 1 146 ? -2.896 5.987 -1.228 1.00 95.00 146 GLU A N 1
ATOM 1073 C CA . GLU A 1 146 ? -1.941 6.969 -0.720 1.00 95.00 146 GLU A CA 1
ATOM 1074 C C . GLU A 1 146 ? -0.849 7.227 -1.763 1.00 95.00 146 GLU A C 1
ATOM 1076 O O . GLU A 1 146 ? -0.419 6.297 -2.447 1.00 95.00 146 GLU A O 1
ATOM 1081 N N . VAL A 1 147 ? -0.376 8.467 -1.862 1.00 97.75 147 VAL A N 1
ATOM 1082 C CA . VAL A 1 147 ? 0.871 8.819 -2.552 1.00 97.75 147 VAL A CA 1
ATOM 1083 C C . VAL A 1 147 ? 1.909 9.244 -1.525 1.00 97.75 147 VAL A C 1
ATOM 1085 O O . VAL A 1 147 ? 1.575 9.859 -0.513 1.00 97.75 147 VAL A O 1
ATOM 1088 N N . ARG A 1 148 ? 3.171 8.889 -1.767 1.00 96.75 148 ARG A N 1
ATOM 1089 C CA . ARG A 1 148 ? 4.310 9.184 -0.894 1.00 96.75 148 ARG A CA 1
ATOM 1090 C C . ARG A 1 148 ? 5.466 9.771 -1.697 1.00 96.75 148 ARG A C 1
ATOM 1092 O O . ARG A 1 148 ? 5.739 9.295 -2.798 1.00 96.75 148 ARG A O 1
ATOM 1099 N N . GLY A 1 149 ? 6.164 10.744 -1.124 1.00 95.56 149 GLY A N 1
ATOM 1100 C CA . GLY A 1 149 ? 7.413 11.299 -1.646 1.00 95.56 149 GLY A CA 1
ATOM 1101 C C . GLY A 1 149 ? 8.544 11.158 -0.630 1.00 95.56 149 GLY A C 1
ATOM 1102 O O . GLY A 1 149 ? 8.297 11.241 0.572 1.00 95.56 149 GLY A O 1
ATOM 1103 N N . TRP A 1 150 ? 9.767 10.937 -1.110 1.00 93.56 150 TRP A N 1
ATOM 1104 C CA . TRP A 1 150 ? 10.989 10.904 -0.303 1.00 93.56 150 TRP A CA 1
ATOM 1105 C C . TRP A 1 150 ? 11.977 11.941 -0.820 1.00 93.56 150 TRP A C 1
ATOM 1107 O O . TRP A 1 150 ? 12.382 11.874 -1.981 1.00 93.56 150 TRP A O 1
ATOM 1117 N N . ASP A 1 151 ? 12.423 12.823 0.068 1.00 88.94 151 ASP A N 1
ATOM 1118 C CA . ASP A 1 151 ? 13.621 13.629 -0.138 1.00 88.94 151 ASP A CA 1
ATOM 1119 C C . ASP A 1 151 ? 14.788 13.027 0.659 1.00 88.94 151 ASP A C 1
ATOM 1121 O O . ASP A 1 151 ? 14.833 13.088 1.889 1.00 88.94 151 ASP A O 1
ATOM 1125 N N . HIS A 1 152 ? 15.746 12.434 -0.057 1.00 83.38 152 HIS A N 1
ATOM 1126 C CA . HIS A 1 152 ? 16.936 11.814 0.538 1.00 83.38 152 HIS A CA 1
ATOM 1127 C C . HIS A 1 152 ? 17.982 12.830 1.018 1.00 83.38 152 HIS A C 1
ATOM 1129 O O . HIS A 1 152 ? 18.967 12.422 1.631 1.00 83.38 152 HIS A O 1
ATOM 1135 N N . ALA A 1 153 ? 17.784 14.135 0.792 1.00 77.31 153 ALA A N 1
ATOM 1136 C CA . ALA A 1 153 ? 18.585 15.176 1.434 1.00 77.31 153 ALA A CA 1
ATOM 1137 C C . ALA A 1 153 ? 18.281 15.314 2.941 1.00 77.31 153 ALA A C 1
ATOM 1139 O O . ALA A 1 153 ? 19.110 15.840 3.679 1.00 77.31 153 ALA A O 1
ATOM 1140 N N . ALA A 1 154 ? 17.129 14.818 3.411 1.00 62.19 154 ALA A N 1
ATOM 1141 C CA . ALA A 1 154 ? 16.661 14.969 4.792 1.00 62.19 154 ALA A CA 1
ATOM 1142 C C . ALA A 1 154 ? 17.168 13.890 5.784 1.00 62.19 154 ALA A C 1
ATOM 1144 O O . ALA A 1 154 ? 16.675 13.822 6.904 1.00 62.19 154 ALA A O 1
ATOM 1145 N N . GLU A 1 155 ? 18.109 13.021 5.387 1.00 58.50 155 GLU A N 1
ATOM 1146 C CA . GLU A 1 155 ? 18.664 11.919 6.212 1.00 58.50 155 GLU A CA 1
ATOM 1147 C C . GLU A 1 155 ? 17.612 10.984 6.873 1.00 58.50 155 GLU A C 1
ATOM 1149 O O . GLU A 1 155 ? 17.850 10.371 7.919 1.00 58.50 155 GLU A O 1
ATOM 1154 N N . HIS A 1 156 ? 16.436 10.825 6.255 1.00 61.94 156 HIS A N 1
ATOM 1155 C CA . HIS A 1 156 ? 15.338 9.989 6.758 1.00 61.94 156 HIS A CA 1
ATOM 1156 C C . HIS A 1 156 ? 14.878 8.951 5.719 1.00 61.94 156 HIS A C 1
ATOM 1158 O O . HIS A 1 156 ? 14.710 9.266 4.545 1.00 61.94 156 HIS A O 1
ATOM 1164 N N . ASP A 1 157 ? 14.628 7.707 6.155 1.00 73.88 157 ASP A N 1
ATOM 1165 C CA . ASP A 1 157 ? 14.006 6.660 5.312 1.00 73.88 157 ASP A CA 1
ATOM 1166 C C . ASP A 1 157 ? 12.460 6.740 5.309 1.00 73.88 157 ASP A C 1
ATOM 1168 O O . ASP A 1 157 ? 11.773 6.076 4.524 1.00 73.88 157 ASP A O 1
ATOM 1172 N N . GLU A 1 158 ? 11.887 7.581 6.174 1.00 84.06 158 GLU A N 1
ATOM 1173 C CA . GLU A 1 158 ? 10.468 7.924 6.120 1.00 84.06 158 GLU A CA 1
ATOM 1174 C C . GLU A 1 158 ? 10.169 8.895 4.966 1.00 84.06 158 GLU A C 1
ATOM 1176 O O . GLU A 1 158 ? 10.976 9.777 4.676 1.00 84.06 158 GLU A O 1
ATOM 1181 N N . PRO A 1 159 ? 9.002 8.770 4.307 1.00 90.75 159 PRO A N 1
ATOM 1182 C CA . PRO A 1 159 ? 8.604 9.710 3.272 1.00 90.75 159 PRO A CA 1
ATOM 1183 C C . PRO A 1 159 ? 8.327 11.092 3.874 1.00 90.75 159 PRO A C 1
ATOM 1185 O O . PRO A 1 159 ? 7.505 11.233 4.786 1.00 90.75 159 PRO A O 1
ATOM 1188 N N . THR A 1 160 ? 8.979 12.105 3.306 1.00 92.88 160 THR A N 1
ATOM 1189 C CA . THR A 1 160 ? 8.816 13.529 3.626 1.00 92.88 160 THR A CA 1
ATOM 1190 C C . THR A 1 160 ? 7.480 14.094 3.144 1.00 92.88 160 THR A C 1
ATOM 1192 O O . THR A 1 160 ? 7.055 15.137 3.631 1.00 92.88 160 THR A O 1
ATOM 1195 N N . PHE A 1 161 ? 6.783 13.399 2.243 1.00 94.75 161 PHE A N 1
ATOM 1196 C CA . PHE A 1 161 ? 5.442 13.753 1.782 1.00 94.75 161 PHE A CA 1
ATOM 1197 C C . PHE A 1 161 ? 4.506 12.537 1.806 1.00 94.75 161 PHE A C 1
ATOM 1199 O O . PHE A 1 161 ? 4.885 11.451 1.363 1.00 94.75 161 PHE A O 1
ATOM 1206 N N . LYS A 1 162 ? 3.269 12.711 2.279 1.00 95.81 162 LYS A N 1
ATOM 1207 C CA . LYS A 1 162 ? 2.176 11.726 2.222 1.00 95.81 162 LYS A CA 1
ATOM 1208 C C . LYS A 1 162 ? 0.882 12.446 1.828 1.00 95.81 162 LYS A C 1
ATOM 1210 O O . LYS A 1 162 ? 0.529 13.428 2.468 1.00 95.81 162 LYS A O 1
ATOM 1215 N N . ALA A 1 163 ? 0.163 11.923 0.838 1.00 95.69 163 ALA A N 1
ATOM 1216 C CA . ALA A 1 163 ? -1.192 12.334 0.465 1.00 95.69 163 ALA A CA 1
ATOM 1217 C C . ALA A 1 163 ? -2.109 11.104 0.493 1.00 95.69 163 ALA A C 1
ATOM 1219 O O . ALA A 1 163 ? -2.026 10.244 -0.388 1.00 95.69 163 ALA A O 1
ATOM 1220 N N . ARG A 1 164 ? -2.942 10.979 1.528 1.00 94.75 164 ARG A N 1
ATOM 1221 C CA . ARG A 1 164 ? -3.834 9.835 1.759 1.00 94.75 164 ARG A CA 1
ATOM 1222 C C . ARG A 1 164 ? -5.254 10.163 1.322 1.00 94.75 164 ARG A C 1
ATOM 1224 O O . ARG A 1 164 ? -5.765 11.232 1.611 1.00 94.75 164 ARG A O 1
ATOM 1231 N N . VAL A 1 165 ? -5.892 9.220 0.639 1.00 90.62 165 VAL A N 1
ATOM 1232 C CA . VAL A 1 165 ? -7.236 9.391 0.081 1.00 90.62 165 VAL A CA 1
ATOM 1233 C C . VAL A 1 165 ? -8.306 8.986 1.098 1.00 90.62 165 VAL A C 1
ATOM 1235 O O . VAL A 1 165 ? -8.402 7.802 1.437 1.00 90.62 165 VAL A O 1
ATOM 1238 N N . SER A 1 166 ? -9.151 9.936 1.502 1.00 83.81 166 SER A N 1
ATOM 1239 C CA . SER A 1 166 ? -10.242 9.732 2.462 1.00 83.81 166 SER A CA 1
ATOM 1240 C C . SER A 1 166 ? -11.600 9.582 1.761 1.00 83.81 166 SER A C 1
ATOM 1242 O O . SER A 1 166 ? -11.917 10.279 0.795 1.00 83.81 166 SER A O 1
ATOM 1244 N N . ARG A 1 167 ? -12.391 8.588 2.193 1.00 80.94 167 ARG A N 1
ATOM 1245 C CA . ARG A 1 167 ? -13.617 8.132 1.510 1.00 80.94 167 ARG A CA 1
ATOM 1246 C C . ARG A 1 167 ? -14.831 8.094 2.431 1.00 80.94 167 ARG A C 1
ATOM 1248 O O . ARG A 1 167 ? -14.697 7.772 3.608 1.00 80.94 167 ARG A O 1
ATOM 1255 N N . ASP A 1 168 ? -15.998 8.360 1.852 1.00 73.06 168 ASP A N 1
ATOM 1256 C CA . ASP A 1 168 ? -17.303 8.249 2.509 1.00 73.06 168 ASP A CA 1
ATOM 1257 C C . ASP A 1 168 ? -17.815 6.793 2.583 1.00 73.06 168 ASP A C 1
ATOM 1259 O O . ASP A 1 168 ? -17.204 5.854 2.055 1.00 73.06 168 ASP A O 1
ATOM 1263 N N . GLU A 1 169 ? -18.978 6.589 3.211 1.00 65.44 169 GLU A N 1
ATOM 1264 C CA . GLU A 1 169 ? -19.642 5.282 3.308 1.00 65.44 169 GLU A CA 1
ATOM 1265 C C . GLU A 1 169 ? -19.989 4.649 1.946 1.00 65.44 169 GLU A C 1
ATOM 1267 O O . GLU A 1 169 ? -20.191 3.436 1.849 1.00 65.44 169 GLU A O 1
ATOM 1272 N N . LYS A 1 170 ? -20.087 5.468 0.890 1.00 72.62 170 LYS A N 1
ATOM 1273 C CA . LYS A 1 170 ? -20.432 5.070 -0.481 1.00 72.62 170 LYS A CA 1
ATOM 1274 C C . LYS A 1 170 ? -19.183 4.825 -1.326 1.00 72.62 170 LYS A C 1
ATOM 1276 O O . LYS A 1 170 ? -19.313 4.584 -2.528 1.00 72.62 170 LYS A O 1
ATOM 1281 N N . ALA A 1 171 ? -18.001 4.858 -0.705 1.00 73.31 171 ALA A N 1
ATOM 1282 C CA . ALA A 1 171 ? -16.690 4.760 -1.332 1.00 73.31 171 ALA A CA 1
ATOM 1283 C C . ALA A 1 171 ? -16.309 5.917 -2.271 1.00 73.31 171 ALA A C 1
ATOM 1285 O O . ALA A 1 171 ? -15.305 5.811 -2.985 1.00 73.31 171 ALA A O 1
ATOM 1286 N N . ALA A 1 172 ? -17.064 7.015 -2.271 1.00 82.75 172 ALA A N 1
ATOM 1287 C CA . ALA A 1 172 ? -16.672 8.229 -2.967 1.00 82.75 172 ALA A CA 1
ATOM 1288 C C . ALA A 1 172 ? -15.539 8.916 -2.195 1.00 82.75 172 ALA A C 1
ATOM 1290 O O . ALA A 1 172 ? -15.488 8.863 -0.967 1.00 82.75 172 ALA A O 1
ATOM 1291 N N . ILE A 1 173 ? -14.614 9.553 -2.910 1.00 87.50 173 ILE A N 1
ATOM 1292 C CA . ILE A 1 173 ? -13.561 10.352 -2.279 1.00 87.50 173 ILE A CA 1
ATOM 1293 C C . ILE A 1 173 ? -14.115 11.749 -2.031 1.00 87.50 173 ILE A C 1
ATOM 1295 O O . ILE A 1 173 ? -14.568 12.395 -2.977 1.00 87.50 173 ILE A O 1
ATOM 1299 N N . GLY A 1 174 ? -14.042 12.200 -0.780 1.00 85.69 174 GLY A N 1
ATOM 1300 C CA . GLY A 1 174 ? -14.230 13.607 -0.431 1.00 85.69 174 GLY A CA 1
ATOM 1301 C C . GLY A 1 174 ? -12.888 14.328 -0.446 1.00 85.69 174 GLY A C 1
ATOM 1302 O O . GLY A 1 174 ? -12.634 15.174 -1.301 1.00 85.69 174 GLY A O 1
ATOM 1303 N N . THR A 1 175 ? -12.000 13.924 0.461 1.00 90.75 175 THR A N 1
ATOM 1304 C CA . THR A 1 175 ? -10.799 14.686 0.806 1.00 90.75 175 THR A CA 1
ATOM 1305 C C . THR A 1 175 ? -9.497 13.895 0.677 1.00 90.75 175 THR A C 1
ATOM 1307 O O . THR A 1 175 ? -9.469 12.679 0.447 1.00 90.75 175 THR A O 1
ATOM 1310 N N . VAL A 1 176 ? -8.389 14.625 0.788 1.00 91.81 176 VAL A N 1
ATOM 1311 C CA . VAL A 1 176 ? -7.021 14.118 0.810 1.00 91.81 176 VAL A CA 1
ATOM 1312 C C . VAL A 1 176 ? -6.312 14.674 2.040 1.00 91.81 176 VAL A C 1
ATOM 1314 O O . VAL A 1 176 ? -6.083 15.880 2.136 1.00 91.81 176 VAL A O 1
ATOM 1317 N N . ASP A 1 177 ? -5.932 13.788 2.956 1.00 91.62 177 ASP A N 1
ATOM 1318 C CA . ASP A 1 177 ? -5.112 14.115 4.120 1.00 91.62 177 ASP A CA 1
ATOM 1319 C C . ASP A 1 177 ? -3.644 14.227 3.698 1.00 91.62 177 ASP A C 1
ATOM 1321 O O . ASP A 1 177 ? -3.066 13.285 3.144 1.00 91.62 177 ASP A O 1
ATOM 1325 N N . ILE A 1 178 ? -3.023 15.373 3.969 1.00 92.31 178 ILE A N 1
ATOM 1326 C CA . ILE A 1 178 ? -1.653 15.688 3.572 1.00 92.31 178 ILE A CA 1
ATOM 1327 C C . ILE A 1 178 ? -0.773 15.867 4.806 1.00 92.31 178 ILE A C 1
ATOM 1329 O O . ILE A 1 178 ? -1.030 16.716 5.660 1.00 92.31 178 ILE A O 1
ATOM 1333 N N . LEU A 1 179 ? 0.325 15.112 4.844 1.00 91.62 179 LEU A N 1
ATOM 1334 C CA . LEU A 1 179 ? 1.456 15.326 5.744 1.00 91.62 179 LEU A CA 1
ATOM 1335 C C . LEU A 1 179 ? 2.690 15.667 4.904 1.00 91.62 179 LEU A C 1
ATOM 1337 O O . LEU A 1 179 ? 3.062 14.888 4.027 1.00 91.62 179 LEU A O 1
ATOM 1341 N N . ALA A 1 180 ? 3.341 16.792 5.186 1.00 91.00 180 ALA A N 1
ATOM 1342 C CA . ALA A 1 180 ? 4.534 17.235 4.468 1.00 91.00 180 ALA A CA 1
ATOM 1343 C C . ALA A 1 180 ? 5.606 17.775 5.425 1.00 91.00 180 ALA A C 1
ATOM 1345 O O . ALA A 1 180 ? 5.288 18.488 6.376 1.00 91.00 180 ALA A O 1
ATOM 1346 N N . VAL A 1 181 ? 6.873 17.468 5.153 1.00 89.50 181 VAL A N 1
ATOM 1347 C CA . VAL A 1 181 ? 8.041 18.111 5.768 1.00 89.50 181 VAL A CA 1
ATOM 1348 C C . VAL A 1 181 ? 8.442 19.292 4.888 1.00 89.50 181 VAL A C 1
ATOM 1350 O O . VAL A 1 181 ? 8.720 19.120 3.705 1.00 89.50 181 VAL A O 1
ATOM 1353 N N . LEU A 1 182 ? 8.422 20.492 5.457 1.00 86.19 182 LEU A N 1
ATOM 1354 C CA . LEU A 1 182 ? 8.739 21.750 4.790 1.00 86.19 182 LEU A CA 1
ATOM 1355 C C . LEU A 1 182 ? 10.258 21.994 4.755 1.00 86.19 182 LEU A C 1
ATOM 1357 O O . LEU A 1 182 ? 11.026 21.378 5.493 1.00 86.19 182 LEU A O 1
ATOM 1361 N N . ALA A 1 183 ? 10.695 22.939 3.918 1.00 81.75 183 ALA A N 1
ATOM 1362 C CA . ALA A 1 183 ? 12.113 23.258 3.715 1.00 81.75 183 ALA A CA 1
ATOM 1363 C C . ALA A 1 183 ? 12.838 23.812 4.964 1.00 81.75 183 ALA A C 1
ATOM 1365 O O . ALA A 1 183 ? 14.066 23.823 5.003 1.00 81.75 183 ALA A O 1
ATOM 1366 N N . ASP A 1 184 ? 12.102 24.265 5.983 1.00 82.19 184 ASP A N 1
ATOM 1367 C CA . ASP A 1 184 ? 12.628 24.680 7.291 1.00 82.19 184 ASP A CA 1
ATOM 1368 C C . ASP A 1 184 ? 12.712 23.523 8.313 1.00 82.19 184 ASP A C 1
ATOM 1370 O O . ASP A 1 184 ? 13.091 23.738 9.465 1.00 82.19 184 ASP A O 1
ATOM 1374 N N . GLY A 1 185 ? 12.359 22.298 7.906 1.00 81.56 185 GLY A N 1
ATOM 1375 C CA . GLY A 1 185 ? 12.242 21.120 8.769 1.00 81.56 185 GLY A CA 1
ATOM 1376 C C . GLY A 1 185 ? 10.922 21.039 9.548 1.00 81.56 185 GLY A C 1
ATOM 1377 O O . GLY A 1 185 ? 10.719 20.093 10.310 1.00 81.56 185 GLY A O 1
ATOM 1378 N N . GLY A 1 186 ? 10.013 22.005 9.378 1.00 83.69 186 GLY A N 1
ATOM 1379 C CA . GLY A 1 186 ? 8.683 21.987 9.976 1.00 83.69 186 GLY A CA 1
ATOM 1380 C C . GLY A 1 186 ? 7.782 20.909 9.367 1.00 83.69 186 GLY A C 1
ATOM 1381 O O . GLY A 1 186 ? 7.926 20.537 8.207 1.00 83.69 186 GLY A O 1
ATOM 1382 N N . ALA A 1 187 ? 6.810 20.416 10.138 1.00 85.62 187 ALA A N 1
ATOM 1383 C CA . ALA A 1 187 ? 5.799 19.481 9.645 1.00 85.62 187 ALA A CA 1
ATOM 1384 C C . ALA A 1 187 ? 4.457 20.196 9.430 1.00 85.62 187 ALA A C 1
ATOM 1386 O O . ALA A 1 187 ? 3.877 20.740 10.373 1.00 85.62 187 ALA A O 1
ATOM 1387 N N . LEU A 1 188 ? 3.945 20.147 8.202 1.00 86.62 188 LEU A N 1
ATOM 1388 C CA . LEU A 1 188 ? 2.601 20.577 7.832 1.00 86.62 188 LEU A CA 1
ATOM 1389 C C . LEU A 1 188 ? 1.651 19.376 7.845 1.00 86.62 188 LEU A C 1
ATOM 1391 O O . LEU A 1 188 ? 1.936 18.348 7.234 1.00 86.62 188 LEU A O 1
ATOM 1395 N N . HIS A 1 189 ? 0.497 19.541 8.490 1.00 88.62 189 HIS A N 1
ATOM 1396 C CA . HIS A 1 189 ? -0.653 18.652 8.354 1.00 88.62 189 HIS A CA 1
ATOM 1397 C C . HIS A 1 189 ? -1.849 19.480 7.880 1.00 88.62 189 HIS A C 1
ATOM 1399 O O . HIS A 1 189 ? -2.206 20.459 8.538 1.00 88.62 189 HIS A O 1
ATOM 1405 N N . THR A 1 190 ? -2.436 19.119 6.741 1.00 87.88 190 THR A N 1
ATOM 1406 C CA . THR A 1 190 ? -3.587 19.812 6.145 1.00 87.88 190 THR A CA 1
ATOM 1407 C C . THR A 1 190 ? -4.479 18.822 5.407 1.00 87.88 190 THR A C 1
ATOM 1409 O O . THR A 1 190 ? -4.014 17.776 4.970 1.00 87.88 190 THR A O 1
ATOM 1412 N N . GLU A 1 191 ? -5.746 19.169 5.230 1.00 90.38 191 GLU A N 1
ATOM 1413 C CA . GLU A 1 191 ? -6.687 18.448 4.373 1.00 90.38 191 GLU A CA 1
ATOM 1414 C C . GLU A 1 191 ? -6.942 19.271 3.096 1.00 90.38 191 GLU A C 1
ATOM 1416 O O . GLU A 1 191 ? -6.836 20.502 3.124 1.00 90.38 191 GLU A O 1
ATOM 1421 N N . ARG A 1 192 ? -7.248 18.606 1.976 1.00 90.75 192 ARG A N 1
ATOM 1422 C CA . ARG A 1 192 ? -7.709 19.223 0.718 1.00 90.75 192 ARG A CA 1
ATOM 1423 C C . ARG A 1 192 ? -8.919 18.487 0.154 1.00 90.75 192 ARG A C 1
ATOM 1425 O O . ARG A 1 192 ? -9.080 17.292 0.384 1.00 90.75 192 ARG A O 1
ATOM 1432 N N . GLU A 1 193 ? -9.715 19.170 -0.660 1.00 93.12 193 GLU A N 1
ATOM 1433 C CA . GLU A 1 193 ? -10.727 18.539 -1.518 1.00 93.12 193 GLU A CA 1
ATOM 1434 C C . GLU A 1 193 ? -10.067 17.641 -2.579 1.00 93.12 193 GLU A C 1
ATOM 1436 O O . GLU A 1 193 ? -9.024 17.981 -3.132 1.00 93.12 193 GLU A O 1
ATOM 1441 N N . TRP A 1 194 ? -10.696 16.528 -2.961 1.00 93.31 194 TRP A N 1
ATOM 1442 C CA . TRP A 1 194 ? -10.167 15.609 -3.986 1.00 93.31 194 TRP A CA 1
ATOM 1443 C C . TRP A 1 194 ? -9.970 16.238 -5.380 1.00 93.31 194 TRP A C 1
ATOM 1445 O O . TRP A 1 194 ? -9.197 15.731 -6.205 1.00 93.31 194 TRP A O 1
ATOM 1455 N N . SER A 1 195 ? -10.672 17.336 -5.672 1.00 92.62 195 SER A N 1
ATOM 1456 C CA . SER A 1 195 ? -10.458 18.147 -6.877 1.00 92.62 195 SER A CA 1
ATOM 1457 C C . SER A 1 195 ? -9.155 18.950 -6.851 1.00 92.62 195 SER A C 1
ATOM 1459 O O . SER A 1 195 ? -8.645 19.277 -7.918 1.00 92.62 195 SER A O 1
ATOM 1461 N N . ASP A 1 196 ? -8.629 19.242 -5.662 1.00 92.81 196 ASP A N 1
ATOM 1462 C CA . ASP A 1 196 ? -7.408 20.008 -5.411 1.00 92.81 196 ASP A CA 1
ATOM 1463 C C . ASP A 1 196 ? -6.252 19.048 -5.070 1.00 92.81 196 ASP A C 1
ATOM 1465 O O . ASP A 1 196 ? -5.785 18.933 -3.936 1.00 92.81 196 ASP A O 1
ATOM 1469 N N . TRP A 1 197 ? -5.851 18.248 -6.063 1.00 94.25 197 TRP A N 1
ATOM 1470 C CA . TRP A 1 197 ? -4.776 17.271 -5.889 1.00 94.25 197 TRP A CA 1
ATOM 1471 C C . TRP A 1 197 ? -3.401 17.960 -5.919 1.00 94.25 197 TRP A C 1
ATOM 1473 O O . TRP A 1 197 ? -3.135 18.708 -6.858 1.00 94.25 197 TRP A O 1
ATOM 1483 N N . PRO A 1 198 ? -2.496 17.679 -4.961 1.00 91.25 198 PRO A N 1
ATOM 1484 C CA . PRO A 1 198 ? -1.271 18.460 -4.766 1.00 91.25 198 PRO A CA 1
ATOM 1485 C C . PRO A 1 198 ? -0.157 18.219 -5.799 1.00 91.25 198 PRO A C 1
ATOM 1487 O O . PRO A 1 198 ? 0.821 18.957 -5.812 1.00 91.25 198 PRO A O 1
ATOM 1490 N N . GLU A 1 199 ? -0.252 17.184 -6.639 1.00 92.50 199 GLU A N 1
ATOM 1491 C CA . GLU A 1 199 ? 0.717 16.934 -7.717 1.00 92.50 199 GLU A CA 1
ATOM 1492 C C . GLU A 1 199 ? 0.185 17.431 -9.069 1.00 92.50 199 GLU A C 1
ATOM 1494 O O . GLU A 1 199 ? -1.000 17.269 -9.357 1.00 92.50 199 GLU A O 1
ATOM 1499 N N . GLU A 1 200 ? 1.071 17.879 -9.968 1.00 89.56 200 GLU A N 1
ATOM 1500 C CA . GLU A 1 200 ? 0.716 18.313 -11.338 1.00 89.56 200 GLU A CA 1
ATOM 1501 C C . GLU A 1 200 ? -0.149 17.305 -12.120 1.00 89.56 200 GLU A C 1
ATOM 1503 O O . GLU A 1 200 ? -0.910 17.672 -13.019 1.00 89.56 200 GLU A O 1
ATOM 1508 N N . ARG A 1 201 ? -0.017 16.009 -11.807 1.00 90.62 201 ARG A N 1
ATOM 1509 C CA . ARG A 1 201 ? -0.799 14.930 -12.412 1.00 90.62 201 ARG A CA 1
ATOM 1510 C C . ARG A 1 201 ? -1.262 13.941 -11.349 1.00 90.62 201 ARG A C 1
ATOM 1512 O O . ARG A 1 201 ? -0.485 13.119 -10.867 1.00 90.62 201 ARG A O 1
ATOM 1519 N N . ARG A 1 202 ? -2.561 13.977 -11.055 1.00 92.69 202 ARG A N 1
ATOM 1520 C CA . ARG A 1 202 ? -3.232 13.018 -10.170 1.00 92.69 202 ARG A CA 1
ATOM 1521 C C . ARG A 1 202 ? -3.122 11.580 -10.705 1.00 92.69 202 ARG A C 1
ATOM 1523 O O . ARG A 1 202 ? -3.379 11.379 -11.895 1.00 92.69 202 ARG A O 1
ATOM 1530 N N . PRO A 1 203 ? -2.794 10.577 -9.866 1.00 94.19 203 PRO A N 1
ATOM 1531 C CA . PRO A 1 203 ? -2.857 9.172 -10.263 1.00 94.19 203 PRO A CA 1
ATOM 1532 C C . PRO A 1 203 ? -4.269 8.753 -10.689 1.00 94.19 203 PRO A C 1
ATOM 1534 O O . PRO A 1 203 ? -5.267 9.314 -10.228 1.00 94.19 203 PRO A O 1
ATOM 1537 N N . GLU A 1 204 ? -4.367 7.724 -11.532 1.00 93.31 204 GLU A N 1
ATOM 1538 C CA . GLU A 1 204 ? -5.662 7.117 -11.838 1.00 93.31 204 GLU A CA 1
ATOM 1539 C C . GLU A 1 204 ? -6.266 6.485 -10.579 1.00 93.31 204 GLU A C 1
ATOM 1541 O O . GLU A 1 204 ? -5.623 5.722 -9.868 1.00 93.31 204 GLU A O 1
ATOM 1546 N N . GLU A 1 205 ? -7.522 6.812 -10.285 1.00 93.06 205 GLU A N 1
ATOM 1547 C CA . GLU A 1 205 ? -8.145 6.438 -9.014 1.00 93.06 205 GLU A CA 1
ATOM 1548 C C . GLU A 1 205 ? -8.706 5.019 -9.021 1.00 93.06 205 GLU A C 1
ATOM 1550 O O . GLU A 1 205 ? -8.570 4.311 -8.030 1.00 93.06 205 GLU A O 1
ATOM 1555 N N . ASN A 1 206 ? -9.312 4.604 -10.136 1.00 94.38 206 ASN A N 1
ATOM 1556 C CA . ASN A 1 206 ? -10.106 3.385 -10.258 1.00 94.38 206 ASN A CA 1
ATOM 1557 C C . ASN A 1 206 ? -9.658 2.569 -11.472 1.00 94.38 206 ASN A C 1
ATOM 1559 O O . ASN A 1 206 ? -10.282 2.622 -12.537 1.00 94.38 206 ASN A O 1
ATOM 1563 N N . VAL A 1 207 ? -8.589 1.791 -11.314 1.00 95.88 207 VAL A N 1
ATOM 1564 C CA . VAL A 1 207 ? -7.976 1.041 -12.420 1.00 95.88 207 VAL A CA 1
ATOM 1565 C C . VAL A 1 207 ? -8.326 -0.444 -12.370 1.00 95.88 207 VAL A C 1
ATOM 1567 O O . VAL A 1 207 ? -8.548 -1.027 -11.307 1.00 95.88 207 VAL A O 1
ATOM 1570 N N . ALA A 1 208 ? -8.397 -1.084 -13.537 1.00 96.88 208 ALA A N 1
ATOM 1571 C CA . ALA A 1 208 ? -8.419 -2.543 -13.591 1.00 96.88 208 ALA A CA 1
ATOM 1572 C C . ALA A 1 208 ?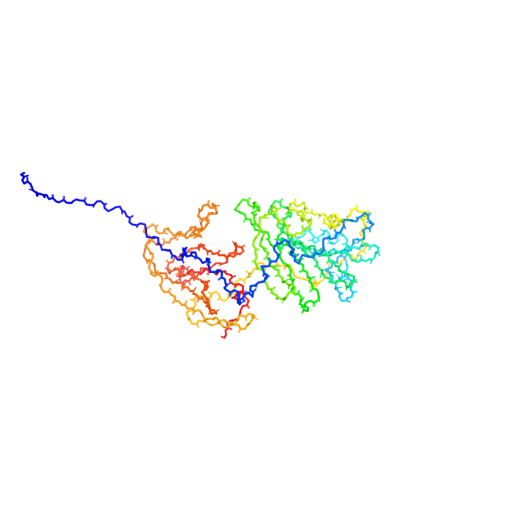 -7.077 -3.085 -13.071 1.00 96.88 208 ALA A C 1
ATOM 1574 O O . ALA A 1 208 ? -6.045 -2.453 -13.285 1.00 96.88 208 ALA A O 1
ATOM 1575 N N . VAL A 1 209 ? -7.078 -4.245 -12.406 1.00 96.12 209 VAL A N 1
ATOM 1576 C CA . VAL A 1 209 ? -5.825 -4.925 -12.034 1.00 96.12 209 VAL A CA 1
ATOM 1577 C C . VAL A 1 209 ? -5.070 -5.273 -13.325 1.00 96.12 209 VAL A C 1
ATOM 1579 O O . VAL A 1 209 ? -5.623 -6.019 -14.140 1.00 96.12 209 VAL A O 1
ATOM 1582 N N . PRO A 1 210 ? -3.854 -4.742 -13.551 1.00 94.50 210 PRO A N 1
ATOM 1583 C CA . PRO A 1 210 ? -3.089 -5.068 -14.744 1.00 94.50 210 PRO A CA 1
ATOM 1584 C C . PRO A 1 210 ? -2.611 -6.520 -14.714 1.00 94.50 210 PRO A C 1
ATOM 1586 O O . PRO A 1 210 ? -2.368 -7.093 -13.653 1.00 94.50 210 PRO A O 1
ATOM 1589 N N . ALA A 1 211 ? -2.409 -7.099 -15.895 1.00 91.69 211 ALA A N 1
ATOM 1590 C CA . ALA A 1 211 ? -1.545 -8.266 -16.021 1.00 91.69 211 ALA A CA 1
ATOM 1591 C C . ALA A 1 211 ? -0.074 -7.868 -15.748 1.00 91.69 211 ALA A C 1
ATOM 1593 O O . ALA A 1 211 ? 0.253 -6.682 -15.702 1.00 91.69 211 ALA A O 1
ATOM 1594 N N . VAL A 1 212 ? 0.819 -8.848 -15.590 1.00 89.00 212 VAL A N 1
ATOM 1595 C CA . VAL A 1 212 ? 2.239 -8.649 -15.225 1.00 89.00 212 VAL A CA 1
ATOM 1596 C C . VAL A 1 212 ? 2.962 -7.652 -16.152 1.00 89.00 212 VAL A C 1
ATOM 1598 O O . VAL A 1 212 ? 3.724 -6.802 -15.701 1.00 89.00 212 VAL A O 1
ATOM 1601 N N . GLU A 1 213 ? 2.678 -7.723 -17.446 1.00 88.75 213 GLU A N 1
ATOM 1602 C CA . GLU A 1 213 ? 3.135 -6.829 -18.508 1.00 88.75 213 GLU A CA 1
ATOM 1603 C C . GLU A 1 213 ? 2.430 -5.457 -18.500 1.00 88.75 213 GLU A C 1
ATOM 1605 O O . GLU A 1 213 ? 3.012 -4.445 -18.886 1.00 88.75 213 GLU A O 1
ATOM 1610 N N . GLY A 1 214 ? 1.183 -5.405 -18.024 1.00 93.62 214 GLY A N 1
ATOM 1611 C CA . GLY A 1 214 ? 0.348 -4.202 -17.992 1.00 93.62 214 GLY A CA 1
ATOM 1612 C C . GLY A 1 214 ? 0.752 -3.191 -16.916 1.00 93.62 214 GLY A C 1
ATOM 1613 O O . GLY A 1 214 ? 0.371 -2.024 -17.005 1.00 93.62 214 GLY A O 1
ATOM 1614 N N . TRP A 1 215 ? 1.560 -3.600 -15.933 1.00 96.44 215 TRP A N 1
ATOM 1615 C CA . TRP A 1 215 ? 2.121 -2.703 -14.918 1.00 96.44 215 TRP A CA 1
ATOM 1616 C C . TRP A 1 215 ? 2.952 -1.556 -15.519 1.00 96.44 215 TRP A C 1
ATOM 1618 O O . TRP A 1 215 ? 2.965 -0.464 -14.954 1.00 96.44 215 TRP A O 1
ATOM 1628 N N . ALA A 1 216 ? 3.571 -1.760 -16.689 1.00 96.69 216 ALA A N 1
ATOM 1629 C CA . ALA A 1 216 ? 4.263 -0.702 -17.430 1.00 96.69 216 ALA A CA 1
ATOM 1630 C C . ALA A 1 216 ? 3.320 0.453 -17.823 1.00 96.69 216 ALA A C 1
ATOM 1632 O O . ALA A 1 216 ? 3.661 1.621 -17.634 1.00 96.69 216 ALA A O 1
ATOM 1633 N N . GLY A 1 217 ? 2.101 0.133 -18.273 1.00 95.38 217 GLY A N 1
ATOM 1634 C CA . GLY A 1 217 ? 1.095 1.130 -18.644 1.00 95.38 217 GLY A CA 1
ATOM 1635 C C . GLY A 1 217 ? 0.653 1.986 -17.456 1.00 95.38 217 GLY A C 1
ATOM 1636 O O . GLY A 1 217 ? 0.611 3.209 -17.569 1.00 95.38 217 GLY A O 1
ATOM 1637 N N . LEU A 1 218 ? 0.422 1.368 -16.289 1.00 95.12 218 LEU A N 1
ATOM 1638 C CA . LEU A 1 218 ? 0.093 2.092 -15.051 1.00 95.12 218 LEU A CA 1
ATOM 1639 C C . LEU A 1 218 ? 1.256 2.979 -14.560 1.00 95.12 218 LEU A C 1
ATOM 1641 O O . LEU A 1 218 ? 1.028 3.993 -13.906 1.00 95.12 218 LEU A O 1
ATOM 1645 N N . ALA A 1 219 ? 2.498 2.634 -14.915 1.00 95.31 219 ALA A N 1
ATOM 1646 C CA . ALA A 1 219 ? 3.686 3.449 -14.665 1.00 95.31 219 ALA A CA 1
ATOM 1647 C C . ALA A 1 219 ? 3.877 4.612 -15.664 1.00 95.31 219 ALA A C 1
ATOM 1649 O O . ALA A 1 219 ? 4.891 5.306 -15.596 1.00 95.31 219 ALA A O 1
ATOM 1650 N N . GLY A 1 220 ? 2.950 4.818 -16.608 1.00 94.06 220 GLY A N 1
ATOM 1651 C CA . GLY A 1 220 ? 3.078 5.815 -17.677 1.00 94.06 220 GLY A CA 1
ATOM 1652 C C . GLY A 1 220 ? 4.061 5.421 -18.788 1.00 94.06 220 GLY A C 1
ATOM 1653 O O . GLY A 1 220 ? 4.438 6.266 -19.601 1.00 94.06 220 GLY A O 1
ATOM 1654 N N . MET A 1 221 ? 4.491 4.159 -18.841 1.00 95.88 221 MET A N 1
ATOM 1655 C CA . MET A 1 221 ? 5.405 3.646 -19.860 1.00 95.88 221 MET A CA 1
ATOM 1656 C C . MET A 1 221 ? 4.586 2.956 -20.958 1.00 95.88 221 MET A C 1
ATOM 1658 O O . MET A 1 221 ? 4.047 1.868 -20.766 1.00 95.88 221 MET A O 1
ATOM 1662 N N . THR A 1 222 ? 4.447 3.626 -22.100 1.00 94.94 222 THR A N 1
ATOM 1663 C CA . THR A 1 222 ? 3.511 3.276 -23.183 1.00 94.94 222 THR A CA 1
ATOM 1664 C C . THR A 1 222 ? 4.187 2.685 -24.421 1.00 94.94 222 THR A C 1
ATOM 1666 O O . THR A 1 222 ? 3.505 2.339 -25.387 1.00 94.94 222 THR A O 1
ATOM 1669 N N . GLY A 1 223 ? 5.517 2.569 -24.414 1.00 95.06 223 GLY A N 1
ATOM 1670 C CA . GLY A 1 223 ? 6.269 1.922 -25.486 1.00 95.06 223 GLY A CA 1
ATOM 1671 C C . GLY A 1 223 ? 6.166 0.389 -25.485 1.00 95.06 223 GLY A C 1
ATOM 1672 O O . GLY A 1 223 ? 5.495 -0.201 -24.636 1.00 95.06 223 GLY A O 1
ATOM 1673 N N . PRO A 1 224 ? 6.829 -0.288 -26.441 1.00 96.88 224 PRO A N 1
ATOM 1674 C CA . PRO A 1 224 ? 6.776 -1.743 -26.563 1.00 96.88 224 PRO A CA 1
ATOM 1675 C C . PRO A 1 224 ? 7.296 -2.449 -25.306 1.00 96.88 224 PRO A C 1
ATOM 1677 O O . PRO A 1 224 ? 8.433 -2.228 -24.889 1.00 96.88 224 PRO A O 1
ATOM 1680 N N . VAL A 1 225 ? 6.474 -3.326 -24.729 1.00 97.38 225 VAL A N 1
ATOM 1681 C CA . VAL A 1 225 ? 6.797 -4.080 -23.512 1.00 97.38 225 VAL A CA 1
ATOM 1682 C C . VAL A 1 225 ? 7.364 -5.454 -23.868 1.00 97.38 225 VAL A C 1
ATOM 1684 O O . VAL A 1 225 ? 6.808 -6.176 -24.694 1.00 97.38 225 VAL A O 1
ATOM 1687 N N . THR A 1 226 ? 8.454 -5.840 -23.209 1.00 97.25 226 THR A N 1
ATOM 1688 C CA . THR A 1 226 ? 9.054 -7.181 -23.288 1.00 97.25 226 THR A CA 1
ATOM 1689 C C . THR A 1 226 ? 9.292 -7.727 -21.885 1.00 97.25 226 THR A C 1
ATOM 1691 O O . THR A 1 226 ? 9.676 -6.974 -20.996 1.00 97.25 226 THR A O 1
ATOM 1694 N N . VAL A 1 227 ? 9.076 -9.026 -21.662 1.00 96.94 227 VAL A N 1
ATOM 1695 C CA . VAL A 1 227 ? 9.328 -9.659 -20.356 1.00 96.94 227 VAL A CA 1
ATOM 1696 C C . VAL A 1 227 ? 10.628 -10.460 -20.410 1.00 96.94 227 VAL A C 1
ATOM 1698 O O . VAL A 1 227 ? 10.796 -11.349 -21.251 1.00 96.94 227 VAL A O 1
ATOM 1701 N N . ARG A 1 228 ? 11.567 -10.149 -19.511 1.00 97.12 228 ARG A N 1
ATOM 1702 C CA . ARG A 1 228 ? 12.843 -10.861 -19.385 1.00 97.12 228 ARG A CA 1
ATOM 1703 C C . ARG A 1 228 ? 12.583 -12.288 -18.906 1.00 97.12 228 ARG A C 1
ATOM 1705 O O . ARG A 1 228 ? 11.866 -12.511 -17.931 1.00 97.12 228 ARG A O 1
ATOM 1712 N N . ARG A 1 229 ? 13.219 -13.271 -19.549 1.00 96.62 229 ARG A N 1
ATOM 1713 C CA . ARG A 1 229 ? 13.162 -14.670 -19.097 1.00 96.62 229 ARG A CA 1
ATOM 1714 C C . ARG A 1 229 ? 13.827 -14.818 -17.725 1.00 96.62 229 ARG A C 1
ATOM 1716 O O . ARG A 1 229 ? 14.943 -14.347 -17.523 1.00 96.62 229 ARG A O 1
ATOM 1723 N N . GLY A 1 230 ? 13.157 -15.530 -16.825 1.00 95.94 230 GLY A N 1
ATOM 1724 C CA . GLY A 1 230 ? 13.667 -15.930 -15.514 1.00 95.94 230 GLY A CA 1
ATOM 1725 C C . GLY A 1 230 ? 13.427 -17.424 -15.257 1.00 95.94 230 GLY A C 1
ATOM 1726 O O . GLY A 1 230 ? 12.804 -18.087 -16.087 1.00 95.94 230 GLY A O 1
ATOM 1727 N N . PRO A 1 231 ? 13.931 -17.972 -14.140 1.00 97.56 231 PRO A N 1
ATOM 1728 C CA . PRO A 1 231 ? 13.756 -19.379 -13.786 1.00 97.56 231 PRO A CA 1
ATOM 1729 C C . PRO A 1 231 ? 12.309 -19.702 -13.386 1.00 97.56 231 PRO A C 1
ATOM 1731 O O . PRO A 1 231 ? 11.650 -18.909 -12.713 1.00 97.56 231 PRO A O 1
ATOM 1734 N N . ASP A 1 232 ? 11.847 -20.911 -13.712 1.00 97.81 232 ASP A N 1
ATOM 1735 C CA . ASP A 1 232 ? 10.552 -21.454 -13.269 1.00 97.81 232 ASP A CA 1
ATOM 1736 C C . ASP A 1 232 ? 10.600 -21.938 -11.803 1.00 97.81 232 ASP A C 1
ATOM 1738 O O . ASP A 1 232 ? 10.297 -23.086 -11.480 1.00 97.81 232 ASP A O 1
ATOM 1742 N N . VAL A 1 233 ? 11.038 -21.059 -10.897 1.00 96.06 233 VAL A N 1
ATOM 1743 C CA . VAL A 1 233 ? 11.190 -21.330 -9.462 1.00 96.06 233 VAL A CA 1
ATOM 1744 C C . VAL A 1 233 ? 10.568 -20.192 -8.656 1.00 96.06 233 VAL A C 1
ATOM 1746 O O . VAL A 1 233 ? 10.912 -19.027 -8.845 1.00 96.06 233 VAL A O 1
ATOM 1749 N N . VAL A 1 234 ? 9.678 -20.531 -7.720 1.00 95.81 234 VAL A N 1
ATOM 1750 C CA . VAL A 1 234 ? 9.126 -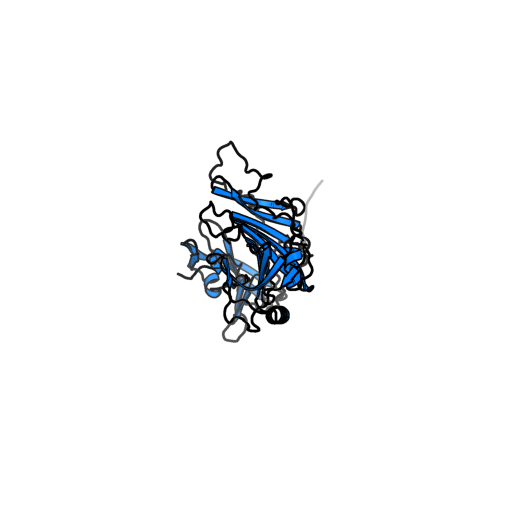19.576 -6.744 1.00 95.81 234 VAL A CA 1
ATOM 1751 C C . VAL A 1 234 ? 10.226 -19.182 -5.747 1.00 95.81 234 VAL A C 1
ATOM 1753 O O . VAL A 1 234 ? 10.804 -20.073 -5.117 1.00 95.81 234 VAL A O 1
ATOM 1756 N N . PRO A 1 235 ? 10.519 -17.884 -5.541 1.00 95.19 235 PRO A N 1
ATOM 1757 C CA . PRO A 1 235 ? 11.483 -17.460 -4.530 1.00 95.19 235 PRO A CA 1
ATOM 1758 C C . PRO A 1 235 ? 11.072 -17.880 -3.114 1.00 95.19 235 PRO A C 1
ATOM 1760 O O . PRO A 1 235 ? 9.960 -17.622 -2.663 1.00 95.19 235 PRO A O 1
ATOM 1763 N N . ALA A 1 236 ? 12.003 -18.478 -2.367 1.00 93.50 236 ALA A N 1
ATOM 1764 C CA . ALA A 1 236 ? 11.756 -18.917 -0.989 1.00 93.50 236 ALA A CA 1
ATOM 1765 C C . ALA A 1 236 ? 11.656 -17.759 0.027 1.00 93.50 236 ALA A C 1
ATOM 1767 O O . ALA A 1 236 ? 11.245 -17.966 1.171 1.00 93.50 236 ALA A O 1
ATOM 1768 N N . ARG A 1 237 ? 12.089 -16.549 -0.350 1.00 94.75 237 ARG A N 1
ATOM 1769 C CA . ARG A 1 237 ? 12.068 -15.339 0.481 1.00 94.75 237 ARG A CA 1
ATOM 1770 C C . ARG A 1 237 ? 11.818 -14.112 -0.387 1.00 94.75 237 ARG A C 1
ATOM 1772 O O . ARG A 1 237 ? 12.346 -14.017 -1.488 1.00 94.75 237 ARG A O 1
ATOM 1779 N N . PHE A 1 238 ? 11.090 -13.156 0.177 1.00 96.38 238 PHE A N 1
ATOM 1780 C CA . PHE A 1 238 ? 10.837 -11.839 -0.402 1.00 96.38 238 PHE A CA 1
ATOM 1781 C C . PHE A 1 238 ? 11.497 -10.778 0.498 1.00 96.38 238 PHE A C 1
ATOM 1783 O O . PHE A 1 238 ? 11.424 -10.927 1.727 1.00 96.38 238 PHE A O 1
ATOM 1790 N N . PRO A 1 239 ? 12.169 -9.748 -0.053 1.00 95.44 239 PRO A N 1
ATOM 1791 C CA . PRO A 1 239 ? 12.868 -8.736 0.746 1.00 95.44 239 PRO A CA 1
ATOM 1792 C C . PRO A 1 239 ? 11.902 -7.750 1.421 1.00 95.44 239 PRO A C 1
ATOM 1794 O O . PRO A 1 239 ? 12.199 -7.249 2.501 1.00 95.44 239 PRO A O 1
ATOM 1797 N N . TRP A 1 240 ? 10.717 -7.540 0.845 1.00 94.38 240 TRP A N 1
ATOM 1798 C CA . TRP A 1 240 ? 9.687 -6.634 1.350 1.00 94.38 240 TRP A CA 1
ATOM 1799 C C . TRP A 1 240 ? 8.547 -7.379 2.065 1.00 94.38 240 TRP A C 1
ATOM 1801 O O . TRP A 1 240 ? 8.422 -8.612 2.008 1.00 94.38 240 TRP A O 1
ATOM 1811 N N . ARG A 1 241 ? 7.700 -6.637 2.781 1.00 92.81 241 ARG A N 1
ATOM 1812 C CA . ARG A 1 241 ? 6.497 -7.150 3.452 1.00 92.81 241 ARG A CA 1
ATOM 1813 C C . ARG A 1 241 ? 5.313 -6.274 3.053 1.00 92.81 241 ARG A C 1
ATOM 1815 O O . ARG A 1 241 ? 5.430 -5.061 3.202 1.00 92.81 241 ARG A O 1
ATOM 1822 N N . PRO A 1 242 ? 4.183 -6.845 2.601 1.00 89.12 242 PRO A N 1
ATOM 1823 C CA . PRO A 1 242 ? 3.004 -6.039 2.330 1.00 89.12 242 PRO A CA 1
ATOM 1824 C C . PRO A 1 242 ? 2.507 -5.383 3.627 1.00 89.12 242 PRO A C 1
ATOM 1826 O O . PRO A 1 242 ? 2.627 -5.998 4.700 1.00 89.12 242 PRO A O 1
ATOM 1829 N N . PRO A 1 243 ? 1.917 -4.177 3.550 1.00 82.44 243 PRO A N 1
ATOM 1830 C CA . PRO A 1 243 ? 1.288 -3.547 4.696 1.00 82.44 243 PRO A CA 1
ATOM 1831 C C . PRO A 1 243 ? 0.201 -4.468 5.249 1.00 82.44 243 PRO A C 1
ATOM 1833 O O . PRO A 1 243 ? -0.537 -5.122 4.511 1.00 82.44 243 PRO A O 1
ATOM 1836 N N . ARG A 1 244 ? 0.111 -4.525 6.573 1.00 69.44 244 ARG A N 1
ATOM 1837 C CA . ARG A 1 244 ? -0.937 -5.249 7.291 1.00 69.44 244 ARG A CA 1
ATOM 1838 C C . ARG A 1 244 ? -1.693 -4.231 8.139 1.00 69.44 244 ARG A C 1
ATOM 1840 O O . ARG A 1 244 ? -1.019 -3.381 8.722 1.00 69.44 244 ARG A O 1
ATOM 1847 N N . PRO A 1 245 ? -3.032 -4.322 8.242 1.00 61.44 245 PRO A N 1
ATOM 1848 C CA . PRO A 1 245 ? -3.778 -3.564 9.240 1.00 61.44 245 PRO A CA 1
ATOM 1849 C C . PRO A 1 245 ? -3.131 -3.741 10.611 1.00 61.44 245 PRO A C 1
ATOM 1851 O O . PRO A 1 245 ? -2.611 -4.831 10.905 1.00 61.44 245 PRO A O 1
ATOM 1854 N N . LEU A 1 246 ? -3.138 -2.685 11.429 1.00 57.88 246 LEU A N 1
ATOM 1855 C CA . LEU A 1 246 ? -2.591 -2.766 12.777 1.00 57.88 246 LEU A CA 1
ATOM 1856 C C . LEU A 1 246 ? -3.300 -3.901 13.510 1.00 57.88 246 LEU A C 1
ATOM 1858 O O . LEU A 1 246 ? -4.516 -3.899 13.695 1.00 57.88 246 LEU A O 1
ATOM 1862 N N . LYS A 1 247 ? -2.525 -4.924 13.881 1.00 57.31 247 LYS A N 1
ATOM 1863 C CA . LYS A 1 247 ? -3.047 -5.973 14.740 1.00 57.31 247 LYS A CA 1
ATOM 1864 C C . LYS A 1 247 ? -2.956 -5.482 16.176 1.00 57.31 247 LYS A C 1
ATOM 1866 O O . LYS A 1 247 ? -1.844 -5.173 16.610 1.00 57.31 247 LYS A O 1
ATOM 1871 N N . PRO A 1 248 ? -4.080 -5.476 16.894 1.00 55.62 248 PRO A N 1
ATOM 1872 C CA . PRO A 1 248 ? -4.120 -5.071 18.287 1.00 55.62 248 PRO A CA 1
ATOM 1873 C C . PRO A 1 248 ? -3.296 -6.003 19.160 1.00 55.62 248 PRO A C 1
ATOM 1875 O O . PRO A 1 248 ? -3.053 -7.169 18.818 1.00 55.62 248 PRO A O 1
ATOM 1878 N N . ARG A 1 249 ? -2.895 -5.490 20.317 1.00 63.03 249 ARG A N 1
ATOM 1879 C CA . ARG A 1 249 ? -2.071 -6.195 21.297 1.00 63.03 249 ARG A CA 1
ATOM 1880 C C . ARG A 1 249 ? -2.476 -5.747 22.693 1.00 63.03 249 ARG A C 1
ATOM 1882 O O . ARG A 1 249 ? -3.083 -4.698 22.845 1.00 63.03 249 ARG A O 1
ATOM 1889 N N . HIS A 1 250 ? -2.115 -6.540 23.697 1.00 70.81 250 HIS A N 1
ATOM 1890 C CA . HIS A 1 250 ? -2.193 -6.126 25.103 1.00 70.81 250 HIS A CA 1
ATOM 1891 C C . HIS A 1 250 ? -3.591 -5.664 25.562 1.00 70.81 250 HIS A C 1
ATOM 1893 O O . HIS A 1 250 ? -3.750 -4.731 26.340 1.00 70.81 250 HIS A O 1
ATOM 1899 N N . VAL A 1 251 ? -4.614 -6.347 25.046 1.00 67.44 251 VAL A N 1
ATOM 1900 C CA . VAL A 1 251 ? -6.046 -6.037 25.186 1.00 67.44 251 VAL A CA 1
ATOM 1901 C C . VAL A 1 251 ? -6.523 -6.057 26.634 1.00 67.44 251 VAL A C 1
ATOM 1903 O O . VAL A 1 251 ? -7.378 -5.273 27.028 1.00 67.44 251 VAL A O 1
ATOM 1906 N N . THR A 1 252 ? -6.008 -6.992 27.430 1.00 71.00 252 THR A N 1
ATOM 1907 C CA . THR A 1 252 ? -6.342 -7.075 28.855 1.00 71.00 252 THR A CA 1
ATOM 1908 C C . THR A 1 252 ? -5.715 -5.891 29.581 1.00 71.00 252 THR A C 1
ATOM 1910 O O . THR A 1 252 ? -6.328 -5.270 30.448 1.00 71.00 252 THR A O 1
ATOM 1913 N N . GLU A 1 253 ? -4.489 -5.563 29.192 1.00 77.25 253 GLU A N 1
ATOM 1914 C CA . GLU A 1 253 ? -3.664 -4.521 29.766 1.00 77.25 253 GLU A CA 1
ATOM 1915 C C . GLU A 1 253 ? -4.228 -3.116 29.447 1.00 77.25 253 GLU A C 1
ATOM 1917 O O . GLU A 1 253 ? -4.260 -2.279 30.349 1.00 77.25 253 GLU A O 1
ATOM 1922 N N . THR A 1 254 ? -4.802 -2.877 28.256 1.00 68.75 254 THR A N 1
ATOM 1923 C CA . THR A 1 254 ? -5.500 -1.618 27.896 1.00 68.75 254 THR A CA 1
ATOM 1924 C C . THR A 1 254 ? -6.811 -1.374 28.660 1.00 68.75 254 THR A C 1
ATOM 1926 O O . THR A 1 254 ? -7.268 -0.233 28.717 1.00 68.75 254 THR A O 1
ATOM 1929 N N . VAL A 1 255 ? -7.389 -2.397 29.308 1.00 69.75 255 VAL A N 1
ATOM 1930 C CA . VAL A 1 255 ? -8.524 -2.269 30.255 1.00 69.75 255 VAL A CA 1
ATOM 1931 C C . VAL A 1 255 ? -8.165 -2.638 31.698 1.00 69.75 255 VAL A C 1
ATOM 1933 O O . VAL A 1 255 ? -9.033 -2.994 32.507 1.00 69.75 255 VAL A O 1
ATOM 1936 N N . THR A 1 256 ? -6.878 -2.547 32.031 1.00 78.81 256 THR A N 1
ATOM 1937 C CA . THR A 1 256 ? -6.369 -2.723 33.392 1.00 78.81 256 THR A CA 1
ATOM 1938 C C . THR A 1 256 ? -5.865 -1.387 33.920 1.00 78.81 256 THR A C 1
ATOM 1940 O O . THR A 1 256 ? -4.952 -0.776 33.374 1.00 78.81 256 THR A O 1
ATOM 1943 N N . ASP A 1 257 ? -6.503 -0.929 34.993 1.00 83.50 257 ASP A N 1
ATOM 1944 C CA . ASP A 1 257 ? -6.181 0.320 35.677 1.00 83.50 257 ASP A CA 1
ATOM 1945 C C . ASP A 1 257 ? -4.742 0.289 36.219 1.00 83.50 257 ASP A C 1
ATOM 1947 O O . ASP A 1 257 ? -4.332 -0.688 36.847 1.00 83.50 257 ASP A O 1
ATOM 1951 N N . GLY A 1 258 ? -3.969 1.341 35.960 1.00 85.25 258 GLY A N 1
ATOM 1952 C CA . GLY A 1 258 ? -2.565 1.460 36.354 1.00 85.25 258 GLY A CA 1
ATOM 1953 C C . GLY A 1 258 ? -1.550 0.738 35.456 1.00 85.25 258 GLY A C 1
ATOM 1954 O O . GLY A 1 258 ? -0.350 0.888 35.697 1.00 85.25 258 GLY A O 1
ATOM 1955 N N . THR A 1 259 ? -1.977 0.001 34.421 1.00 84.19 259 THR A N 1
ATOM 1956 C CA . THR A 1 259 ? -1.068 -0.565 33.405 1.00 84.19 259 THR A CA 1
ATOM 1957 C C . THR A 1 259 ? -0.197 0.524 32.790 1.00 84.19 259 THR A C 1
ATOM 1959 O O . THR A 1 259 ? -0.687 1.607 32.470 1.00 84.19 259 THR A O 1
ATOM 1962 N N . ARG A 1 260 ? 1.081 0.215 32.547 1.00 85.38 260 ARG A N 1
ATOM 1963 C CA . ARG A 1 260 ? 2.003 1.093 31.823 1.00 85.38 260 ARG A CA 1
ATOM 1964 C C . ARG A 1 260 ? 2.426 0.500 30.490 1.00 85.38 260 ARG A C 1
ATOM 1966 O O . ARG A 1 260 ? 2.711 -0.690 30.395 1.00 85.38 260 ARG A O 1
ATOM 1973 N N . PHE A 1 261 ? 2.502 1.372 29.497 1.00 79.56 261 PHE A N 1
ATOM 1974 C CA . PHE A 1 261 ? 2.998 1.100 28.159 1.00 79.56 261 PHE A CA 1
ATOM 1975 C C . PHE A 1 261 ? 4.105 2.091 27.823 1.00 79.56 261 PHE A C 1
ATOM 1977 O O . PHE A 1 261 ? 3.930 3.284 28.061 1.00 79.56 261 PHE A O 1
ATOM 1984 N N . THR A 1 262 ? 5.185 1.625 27.203 1.00 79.56 262 THR A N 1
ATOM 1985 C CA . THR A 1 262 ? 6.188 2.507 26.591 1.00 79.56 262 THR A CA 1
ATOM 1986 C C . THR A 1 262 ? 6.034 2.447 25.073 1.00 79.56 262 THR A C 1
ATOM 1988 O O . THR A 1 262 ? 6.077 1.364 24.478 1.00 79.56 262 THR A O 1
ATOM 1991 N N . THR A 1 263 ? 5.810 3.606 24.455 1.00 69.56 263 THR A N 1
ATOM 1992 C CA . THR A 1 263 ? 5.623 3.781 23.005 1.00 69.56 263 THR A CA 1
ATOM 1993 C C . THR A 1 263 ? 6.938 3.613 22.237 1.00 69.56 263 THR A C 1
ATOM 1995 O O . THR A 1 263 ? 8.025 3.607 22.818 1.00 69.56 263 THR A O 1
ATOM 1998 N N . SER A 1 264 ? 6.873 3.504 20.905 1.00 63.31 264 SER A N 1
ATOM 1999 C CA . SER A 1 264 ? 8.074 3.375 20.062 1.00 63.31 264 SER A CA 1
ATOM 2000 C C . SER A 1 264 ? 9.014 4.587 20.112 1.00 63.31 264 SER A C 1
ATOM 2002 O O . SER A 1 264 ? 10.211 4.425 19.894 1.00 63.31 264 SER A O 1
ATOM 2004 N N . ASP A 1 265 ? 8.494 5.779 20.414 1.00 64.19 265 ASP A N 1
ATOM 2005 C CA . ASP A 1 265 ? 9.254 7.018 20.630 1.00 64.19 265 ASP A CA 1
ATOM 2006 C C . ASP A 1 265 ? 9.611 7.268 22.113 1.00 64.19 265 ASP A C 1
ATOM 2008 O O . ASP A 1 265 ? 10.082 8.347 22.468 1.00 64.19 265 ASP A O 1
ATOM 2012 N N . GLY A 1 266 ? 9.427 6.268 22.985 1.00 72.50 266 GLY A N 1
ATOM 2013 C CA . GLY A 1 266 ? 9.906 6.292 24.371 1.00 72.50 266 GLY A CA 1
ATOM 2014 C C . GLY A 1 266 ? 9.049 7.095 25.354 1.00 72.50 266 GLY A C 1
ATOM 2015 O O . GLY A 1 266 ? 9.521 7.409 26.446 1.00 72.50 266 GLY A O 1
ATOM 2016 N N . ARG A 1 267 ? 7.804 7.436 25.000 1.00 76.56 267 ARG A N 1
ATOM 2017 C CA . ARG A 1 267 ? 6.836 8.024 25.937 1.00 76.56 267 ARG A CA 1
ATOM 2018 C C . ARG A 1 267 ? 6.208 6.927 26.790 1.00 76.56 267 ARG A C 1
ATOM 2020 O O . ARG A 1 267 ? 5.764 5.906 26.271 1.00 76.56 267 ARG A O 1
ATOM 2027 N N . ASP A 1 268 ? 6.086 7.186 28.086 1.00 80.25 268 ASP A N 1
ATOM 2028 C CA . ASP A 1 268 ? 5.296 6.339 28.975 1.00 80.25 268 ASP A CA 1
ATOM 2029 C C . ASP A 1 268 ? 3.828 6.780 28.983 1.00 80.25 268 ASP A C 1
ATOM 2031 O O . ASP A 1 268 ? 3.492 7.949 29.194 1.00 80.25 268 ASP A O 1
ATOM 2035 N N . LEU A 1 269 ? 2.945 5.808 28.782 1.00 72.31 269 LEU A N 1
ATOM 2036 C CA . LEU A 1 269 ? 1.497 5.919 28.870 1.00 72.31 269 LEU A CA 1
ATOM 2037 C C . LEU A 1 269 ? 1.030 5.094 30.070 1.00 72.31 269 LEU A C 1
ATOM 2039 O O . LEU A 1 269 ? 1.349 3.912 30.173 1.00 72.31 269 LEU A O 1
ATOM 2043 N N . THR A 1 270 ? 0.256 5.693 30.977 1.00 81.31 270 THR A N 1
ATOM 2044 C CA . THR A 1 270 ? -0.436 4.948 32.043 1.00 81.31 270 THR A CA 1
ATOM 2045 C C . THR A 1 270 ? -1.921 4.868 31.719 1.00 81.31 270 THR A C 1
ATOM 2047 O O . THR A 1 270 ? -2.537 5.892 31.426 1.00 81.31 270 THR A O 1
ATOM 2050 N N . VAL A 1 271 ? -2.483 3.662 31.773 1.00 76.69 271 VAL A N 1
ATOM 2051 C CA . VAL A 1 271 ? -3.921 3.412 31.669 1.00 76.69 271 VAL A CA 1
ATOM 2052 C C . VAL A 1 271 ? -4.592 3.844 32.969 1.00 76.69 271 VAL A C 1
ATOM 2054 O O . VAL A 1 271 ? -4.215 3.394 34.048 1.00 76.69 271 VAL A O 1
ATOM 2057 N N . GLU A 1 272 ? -5.609 4.687 32.867 1.00 75.12 272 GLU A N 1
ATOM 2058 C CA . GLU A 1 272 ? -6.441 5.133 33.981 1.00 75.12 272 GLU A CA 1
ATOM 2059 C C . GLU A 1 272 ? -7.896 4.747 33.720 1.00 75.12 272 GLU A C 1
ATOM 2061 O O . GLU A 1 272 ? -8.454 5.040 32.654 1.00 75.12 272 GLU A O 1
ATOM 2066 N N . ARG A 1 273 ? -8.522 4.114 34.713 1.00 79.31 273 ARG A N 1
ATOM 2067 C CA . ARG A 1 273 ? -9.940 3.767 34.698 1.00 79.31 273 ARG A CA 1
ATOM 2068 C C . ARG A 1 273 ? -10.798 4.882 35.288 1.00 79.31 273 ARG A C 1
ATOM 2070 O O . ARG A 1 273 ? -10.710 5.213 36.466 1.00 79.31 273 ARG A O 1
ATOM 2077 N N . VAL A 1 274 ? -11.725 5.377 34.482 1.00 73.19 274 VAL A N 1
ATOM 2078 C CA . VAL A 1 274 ? -12.735 6.368 34.851 1.00 73.19 274 VAL A CA 1
ATOM 2079 C C . VAL A 1 274 ? -14.102 5.688 34.886 1.00 73.19 274 VAL A C 1
ATOM 2081 O O . VAL A 1 274 ? -14.563 5.155 33.879 1.00 73.19 274 VAL A O 1
ATOM 2084 N N . ALA A 1 275 ? -14.785 5.718 36.030 1.00 75.56 275 ALA A N 1
ATOM 2085 C CA . ALA A 1 275 ? -16.165 5.244 36.114 1.00 75.56 275 ALA A CA 1
ATOM 2086 C C . ALA A 1 275 ? -17.099 6.213 35.365 1.00 75.56 275 ALA A C 1
ATOM 2088 O O . ALA A 1 275 ? -17.195 7.386 35.724 1.00 75.56 275 ALA A O 1
ATOM 2089 N N . ALA A 1 276 ? -17.808 5.722 34.348 1.00 65.38 276 ALA A N 1
ATOM 2090 C CA . ALA A 1 276 ? -18.710 6.504 33.496 1.00 65.38 276 ALA A CA 1
ATOM 2091 C C . ALA A 1 276 ? -20.197 6.372 33.891 1.00 65.38 276 ALA A C 1
ATOM 2093 O O . ALA A 1 276 ? -21.086 6.782 33.146 1.00 65.38 276 ALA A O 1
ATOM 2094 N N . GLY A 1 277 ? -20.474 5.816 35.075 1.00 69.25 277 GLY A N 1
ATOM 2095 C CA . GLY A 1 277 ? -21.823 5.604 35.602 1.00 69.25 277 GLY A CA 1
ATOM 2096 C C . GLY A 1 277 ? -22.415 4.251 35.204 1.00 69.25 277 GLY A C 1
ATOM 2097 O O . GLY A 1 277 ? -21.690 3.271 35.024 1.00 69.25 277 GLY A O 1
ATOM 2098 N N . SER A 1 278 ? -23.742 4.188 35.102 1.00 71.06 278 SER A N 1
ATOM 2099 C CA . SER A 1 278 ? -24.483 2.997 34.681 1.00 71.06 278 SER A CA 1
ATOM 2100 C C . SER A 1 278 ? -25.383 3.285 33.480 1.00 71.06 278 SER A C 1
ATOM 2102 O O . SER A 1 278 ? -25.945 4.372 33.342 1.00 71.06 278 SER A O 1
ATOM 2104 N N . ILE A 1 279 ? -25.555 2.281 32.619 1.00 63.41 279 ILE A N 1
ATOM 2105 C CA . ILE A 1 279 ? -26.601 2.258 31.595 1.00 63.41 279 ILE A CA 1
ATOM 2106 C C . ILE A 1 279 ? -27.721 1.318 32.030 1.00 63.41 279 ILE A C 1
ATOM 2108 O O . ILE A 1 279 ? -27.476 0.249 32.589 1.00 63.41 279 ILE A O 1
ATOM 2112 N N . ARG A 1 280 ? -28.968 1.690 31.741 1.00 66.88 280 ARG A N 1
ATOM 2113 C CA . ARG A 1 280 ? -30.120 0.792 31.872 1.00 66.88 280 ARG A CA 1
ATOM 2114 C C . ARG A 1 280 ? -30.500 0.266 30.503 1.00 66.88 280 ARG A C 1
ATOM 2116 O O . ARG A 1 280 ? -30.704 1.047 29.579 1.00 66.88 280 ARG A O 1
ATOM 2123 N N . LEU A 1 281 ? -30.666 -1.048 30.402 1.00 69.88 281 LEU A N 1
ATOM 2124 C CA . LEU A 1 281 ? -31.087 -1.746 29.192 1.00 69.88 281 LEU A CA 1
ATOM 2125 C C . LEU A 1 281 ? -32.387 -2.521 29.472 1.00 69.88 281 LEU A C 1
ATOM 2127 O O . LEU A 1 281 ? -32.350 -3.745 29.588 1.00 69.88 281 LEU A O 1
ATOM 2131 N N . PRO A 1 282 ? -33.562 -1.858 29.576 1.00 68.44 282 PRO A N 1
ATOM 2132 C CA . PRO A 1 282 ? -34.824 -2.527 29.926 1.00 68.44 282 PRO A CA 1
ATOM 2133 C C . PRO A 1 282 ? -35.275 -3.585 28.910 1.00 68.44 282 PRO A C 1
ATOM 2135 O O . PRO A 1 282 ? -36.029 -4.489 29.248 1.00 68.44 282 PRO A O 1
ATOM 2138 N N . SER A 1 283 ? -34.822 -3.467 27.661 1.00 74.12 283 SER A N 1
ATOM 2139 C CA . SER A 1 283 ? -35.071 -4.424 26.578 1.00 74.12 283 SER A CA 1
ATOM 2140 C C . SER A 1 283 ? -33.941 -5.441 26.391 1.00 74.12 283 SER A C 1
ATOM 2142 O O . SER A 1 283 ? -34.037 -6.292 25.509 1.00 74.12 283 SER A O 1
ATOM 2144 N N . GLY A 1 284 ? -32.835 -5.305 27.131 1.00 70.94 284 GLY A N 1
ATOM 2145 C CA . GLY A 1 284 ? -31.606 -6.057 26.884 1.00 70.94 284 GLY A CA 1
ATOM 2146 C C . GLY A 1 284 ? -30.900 -5.724 25.559 1.00 70.94 284 GLY A C 1
ATOM 2147 O O . GLY A 1 284 ? -29.924 -6.381 25.210 1.00 70.94 284 GLY A O 1
ATOM 2148 N N . ARG A 1 285 ? -31.370 -4.735 24.782 1.00 68.12 285 ARG A N 1
ATOM 2149 C CA . ARG A 1 285 ? -30.764 -4.358 23.493 1.00 68.12 285 ARG A CA 1
ATOM 2150 C C . ARG A 1 285 ? -29.786 -3.207 23.693 1.00 68.12 285 ARG A C 1
ATOM 2152 O O . ARG A 1 285 ? -30.215 -2.090 23.969 1.00 68.12 285 ARG A O 1
ATOM 2159 N N . LEU A 1 286 ? -28.495 -3.478 23.529 1.00 64.81 286 LEU A N 1
ATOM 2160 C CA . LEU A 1 286 ? -27.442 -2.464 23.561 1.00 64.81 286 LEU A CA 1
ATOM 2161 C C . LEU A 1 286 ? -27.114 -2.013 22.130 1.00 64.81 286 LEU A C 1
ATOM 2163 O O . LEU A 1 286 ? -26.943 -2.833 21.223 1.00 64.81 286 LEU A O 1
ATOM 2167 N N . LEU A 1 287 ? -27.025 -0.695 21.967 1.00 62.22 287 LEU A N 1
ATOM 2168 C CA . LEU A 1 287 ? -26.522 -0.003 20.789 1.00 62.22 287 LEU A CA 1
ATOM 2169 C C . LEU A 1 287 ? -25.435 0.974 21.264 1.00 62.22 287 LEU A C 1
ATOM 2171 O O . LEU A 1 287 ? -25.654 1.722 22.213 1.00 62.22 287 LEU A O 1
ATOM 2175 N N . VAL A 1 288 ? -24.280 0.953 20.610 1.00 61.38 288 VAL A N 1
ATOM 2176 C CA . VAL A 1 288 ? -23.330 2.070 20.555 1.00 61.38 288 VAL A CA 1
ATOM 2177 C C . VAL A 1 288 ? -23.230 2.418 19.065 1.00 61.38 288 VAL A C 1
ATOM 2179 O O . VAL A 1 288 ? -23.744 1.695 18.208 1.00 61.38 288 VAL A O 1
ATOM 2182 N N . ALA A 1 289 ? -22.630 3.542 18.744 1.00 50.88 289 ALA A N 1
ATOM 2183 C CA . ALA A 1 289 ? -22.310 3.961 17.394 1.00 50.88 289 ALA A CA 1
ATOM 2184 C C . ALA A 1 289 ? -21.303 5.095 17.531 1.00 50.88 289 ALA A C 1
ATOM 2186 O O . ALA A 1 289 ? -21.279 5.766 18.569 1.00 50.88 289 ALA A O 1
ATOM 2187 N N . ASP A 1 290 ? -20.546 5.373 16.475 1.00 53.78 290 ASP A N 1
ATOM 2188 C CA . ASP A 1 290 ? -19.929 6.685 16.411 1.00 53.78 290 ASP A CA 1
ATOM 2189 C C . ASP A 1 290 ? -21.038 7.741 16.284 1.00 53.78 290 ASP A C 1
ATOM 2191 O O . ASP A 1 290 ? -21.806 7.672 15.319 1.00 53.78 290 ASP A O 1
ATOM 2195 N N . PRO A 1 291 ? -21.166 8.701 17.223 1.00 45.50 291 PRO A N 1
ATOM 2196 C CA . PRO A 1 291 ? -22.153 9.765 17.097 1.00 45.50 291 PRO A CA 1
ATOM 2197 C C . PRO A 1 291 ? -21.947 10.608 15.827 1.00 45.50 291 PRO A C 1
ATOM 2199 O O . PRO A 1 291 ? -22.918 11.166 15.330 1.00 45.50 291 PRO A O 1
ATOM 2202 N N . GLY A 1 292 ? -20.727 10.662 15.276 1.00 47.66 292 GLY A N 1
ATOM 2203 C CA . GLY A 1 292 ? -20.420 11.304 13.996 1.00 47.66 292 GLY A CA 1
ATOM 2204 C C . GLY A 1 292 ? -20.793 10.487 12.752 1.00 47.66 292 GLY A C 1
ATOM 2205 O O . GLY A 1 292 ? -20.790 11.043 11.661 1.00 47.66 292 GLY A O 1
ATOM 2206 N N . TRP A 1 293 ? -21.143 9.200 12.892 1.00 47.88 293 TRP A N 1
ATOM 2207 C CA . TRP A 1 293 ? -21.513 8.311 11.773 1.00 47.88 293 TRP A CA 1
ATOM 2208 C C . TRP A 1 293 ? -22.939 7.745 11.881 1.00 47.88 293 TRP A C 1
ATOM 2210 O O . TRP A 1 293 ? -23.305 6.854 11.114 1.00 47.88 293 TRP A O 1
ATOM 2220 N N . LEU A 1 294 ? -23.769 8.268 12.793 1.00 52.16 294 LEU A N 1
ATOM 2221 C CA . LEU A 1 294 ? -25.188 7.892 12.913 1.00 52.16 294 LEU A CA 1
ATOM 2222 C C . LEU A 1 294 ? -25.965 8.093 11.601 1.00 52.16 294 LEU A C 1
ATOM 2224 O O . LEU A 1 294 ? -26.860 7.307 11.288 1.00 52.16 294 LEU A O 1
ATOM 2228 N N . ASP A 1 295 ? -25.585 9.113 10.830 1.00 48.88 295 ASP A N 1
ATOM 2229 C CA . ASP A 1 295 ? -26.257 9.523 9.595 1.00 48.88 295 ASP A CA 1
ATOM 2230 C C . ASP A 1 295 ? -25.688 8.823 8.346 1.00 48.88 295 ASP A C 1
ATOM 2232 O O . ASP A 1 295 ? -26.361 8.725 7.320 1.00 48.88 295 ASP A O 1
ATOM 2236 N N . ALA A 1 296 ? -24.463 8.293 8.437 1.00 49.41 296 ALA A N 1
ATOM 2237 C CA . ALA A 1 296 ? -23.719 7.700 7.324 1.00 49.41 296 ALA A CA 1
ATOM 2238 C C . ALA A 1 296 ? -24.185 6.276 6.959 1.00 49.41 296 ALA A C 1
ATOM 2240 O O . ALA A 1 296 ? -23.670 5.653 6.041 1.00 49.41 296 ALA A O 1
ATOM 2241 N N . GLY A 1 297 ? -25.130 5.693 7.698 1.00 44.47 297 GLY A N 1
ATOM 2242 C CA . GLY A 1 297 ? -25.685 4.377 7.383 1.00 44.47 297 GLY A CA 1
ATOM 2243 C C . GLY A 1 297 ? -24.806 3.114 7.528 1.00 44.47 297 GLY A C 1
ATOM 2244 O O . GLY A 1 297 ? -25.351 2.056 7.184 1.00 44.47 297 GLY A O 1
ATOM 2245 N N . PRO A 1 298 ? -23.547 3.085 8.044 1.00 50.62 298 PRO A N 1
ATOM 2246 C CA . PRO A 1 298 ? -22.986 1.809 8.468 1.00 50.62 298 PRO A CA 1
ATOM 2247 C C . PRO A 1 298 ? -23.867 1.281 9.600 1.00 50.62 298 PRO A C 1
ATOM 2249 O O . PRO A 1 298 ? -24.197 2.009 10.538 1.00 50.62 298 PRO A O 1
ATOM 2252 N N . ALA A 1 299 ? -24.286 0.019 9.513 1.00 50.34 299 ALA A N 1
ATOM 2253 C CA . ALA A 1 299 ? -25.135 -0.550 10.547 1.00 50.34 299 ALA A CA 1
ATOM 2254 C C . ALA A 1 299 ? -24.395 -0.461 11.895 1.00 50.34 299 ALA A C 1
ATOM 2256 O O . ALA A 1 299 ? -23.316 -1.055 12.015 1.00 50.34 299 ALA A O 1
ATOM 2257 N N . PRO A 1 300 ? -24.943 0.231 12.917 1.00 56.34 300 PRO A N 1
ATOM 2258 C CA . PRO A 1 300 ? -24.385 0.119 14.248 1.00 56.34 300 PRO A CA 1
ATOM 2259 C C . PRO A 1 300 ? -24.450 -1.358 14.606 1.00 56.34 300 PRO A C 1
ATOM 2261 O O . PRO A 1 300 ? -25.471 -2.022 14.380 1.00 56.34 300 PRO A O 1
ATOM 2264 N N . PHE A 1 301 ? -23.364 -1.907 15.142 1.00 59.38 301 PHE A N 1
ATOM 2265 C CA . PHE A 1 301 ? -23.455 -3.254 15.678 1.00 59.38 301 PHE A CA 1
ATOM 2266 C C . PHE A 1 301 ? -24.559 -3.249 16.749 1.00 59.38 301 PHE A C 1
ATOM 2268 O O . PHE A 1 301 ? -24.767 -2.269 17.458 1.00 59.38 301 PHE A O 1
ATOM 2275 N N . THR A 1 302 ? -25.301 -4.345 16.870 1.00 59.88 302 THR A N 1
ATOM 2276 C CA . THR A 1 302 ? -26.309 -4.496 17.924 1.00 59.88 302 THR A CA 1
ATOM 2277 C C . THR A 1 302 ? -25.989 -5.661 18.844 1.00 59.88 302 THR A C 1
ATOM 2279 O O . THR A 1 302 ? -25.719 -6.776 18.382 1.00 59.88 302 THR A O 1
ATOM 2282 N N . ALA A 1 303 ? -26.080 -5.419 20.146 1.00 66.50 303 ALA A N 1
ATOM 2283 C CA . ALA A 1 303 ? -25.922 -6.418 21.185 1.00 66.50 303 ALA A CA 1
ATOM 2284 C C . ALA A 1 303 ? -27.273 -6.803 21.804 1.00 66.50 303 ALA A C 1
ATOM 2286 O O . ALA A 1 303 ? -28.175 -5.973 21.920 1.00 66.50 303 ALA A O 1
ATOM 2287 N N . THR A 1 304 ? -27.387 -8.060 22.237 1.00 68.12 304 THR A N 1
ATOM 2288 C CA . THR A 1 304 ? -28.486 -8.531 23.086 1.00 68.12 304 THR A CA 1
ATOM 2289 C C . THR A 1 304 ? -27.877 -9.157 24.325 1.00 68.12 304 THR A C 1
ATOM 2291 O O . THR A 1 304 ? -26.893 -9.891 24.238 1.00 68.12 304 THR A O 1
ATOM 2294 N N . VAL A 1 305 ? -28.439 -8.785 25.462 1.00 71.69 305 VAL A N 1
ATOM 2295 C CA . VAL A 1 305 ? -27.884 -8.923 26.804 1.00 71.69 305 VAL A CA 1
ATOM 2296 C C . VAL A 1 305 ? -29.084 -9.119 27.753 1.00 71.69 305 VAL A C 1
ATOM 2298 O O . VAL A 1 305 ? -30.206 -8.776 27.363 1.00 71.69 305 VAL A O 1
ATOM 2301 N N . PRO A 1 306 ? -28.934 -9.669 28.967 1.00 79.69 306 PRO A N 1
ATOM 2302 C CA . PRO A 1 306 ? -30.046 -9.714 29.918 1.00 79.69 306 PRO A CA 1
ATOM 2303 C C . PRO A 1 306 ? -30.636 -8.310 30.196 1.00 79.69 306 PRO A C 1
ATOM 2305 O O . PRO A 1 306 ? -29.896 -7.335 30.292 1.00 79.69 306 PRO A O 1
ATOM 2308 N N . PRO A 1 307 ? -31.960 -8.138 30.335 1.00 81.19 307 PRO A N 1
ATOM 2309 C CA . PRO A 1 307 ? -32.506 -6.863 30.790 1.00 81.19 307 PRO A CA 1
ATOM 2310 C C . PRO A 1 307 ? -31.968 -6.487 32.178 1.00 81.19 307 PRO A C 1
ATOM 2312 O O . PRO A 1 307 ? -32.076 -7.278 33.114 1.00 81.19 307 PRO A O 1
ATOM 2315 N N . GLY A 1 308 ? -31.394 -5.290 32.326 1.00 78.00 308 GLY A N 1
ATOM 2316 C CA . GLY A 1 308 ? -30.689 -4.929 33.559 1.00 78.00 308 GLY A CA 1
ATOM 2317 C C . GLY A 1 308 ? -30.116 -3.514 33.606 1.00 78.00 308 GLY A C 1
ATOM 2318 O O . GLY A 1 308 ? -30.339 -2.691 32.714 1.00 78.00 308 GLY A O 1
ATOM 2319 N N . GLU A 1 309 ? -29.378 -3.241 34.681 1.00 76.44 309 GLU A N 1
ATOM 2320 C CA . GLU A 1 309 ? -28.562 -2.042 34.867 1.00 76.44 309 GLU A CA 1
ATOM 2321 C C . GLU A 1 309 ? -27.089 -2.449 34.952 1.00 76.44 309 GLU A C 1
ATOM 2323 O O . GLU A 1 309 ? -26.740 -3.381 35.676 1.00 76.44 309 GLU A O 1
ATOM 2328 N N . TYR A 1 310 ? -26.240 -1.758 34.194 1.00 69.31 310 TYR A N 1
ATOM 2329 C CA . TYR A 1 310 ? -24.880 -2.187 33.900 1.00 69.31 310 TYR A CA 1
ATOM 2330 C C . TYR A 1 310 ? -23.881 -1.046 34.100 1.00 69.31 310 TYR A C 1
ATOM 2332 O O . TYR A 1 310 ? -24.062 0.013 33.494 1.00 69.31 310 TYR A O 1
ATOM 2340 N N . PRO A 1 311 ? -22.829 -1.223 34.920 1.00 71.75 311 PRO A N 1
ATOM 2341 C CA . PRO A 1 311 ? -21.804 -0.207 35.093 1.00 71.75 311 PRO A CA 1
ATOM 2342 C C . PRO A 1 311 ? -20.902 -0.126 33.856 1.00 71.75 311 PRO A C 1
ATOM 2344 O O . PRO A 1 311 ? -20.590 -1.140 33.217 1.00 71.75 311 PRO A O 1
ATOM 2347 N N . VAL A 1 312 ? -20.465 1.095 33.556 1.00 66.31 312 VAL A N 1
ATOM 2348 C CA . VAL A 1 312 ? -19.564 1.416 32.449 1.00 66.31 312 VAL A CA 1
ATOM 2349 C C . VAL A 1 312 ? -18.271 2.007 33.005 1.00 66.31 312 VAL A C 1
ATOM 2351 O O . VAL A 1 312 ? -18.293 3.001 33.731 1.00 66.31 312 VAL A O 1
ATOM 2354 N N . ASP A 1 313 ? -17.143 1.408 32.638 1.00 66.19 313 ASP A N 1
ATOM 2355 C CA . ASP A 1 313 ? -15.807 1.974 32.818 1.00 66.19 313 ASP A CA 1
ATOM 2356 C C . ASP A 1 313 ? -15.312 2.531 31.468 1.00 66.19 313 ASP A C 1
ATOM 2358 O O . ASP A 1 313 ? -15.508 1.917 30.416 1.00 66.19 313 ASP A O 1
ATOM 2362 N N . VAL A 1 314 ? -14.612 3.661 31.495 1.00 65.81 314 VAL A N 1
ATOM 2363 C CA . VAL A 1 314 ? -13.832 4.200 30.373 1.00 65.81 314 VAL A CA 1
ATOM 2364 C C . VAL A 1 314 ? -12.359 4.140 30.755 1.00 65.81 314 VAL A C 1
ATOM 2366 O O . VAL A 1 314 ? -11.985 4.543 31.852 1.00 65.81 314 VAL A O 1
ATOM 2369 N N . PHE A 1 315 ? -11.520 3.652 29.853 1.00 66.62 315 PHE A N 1
ATOM 2370 C CA . PHE A 1 315 ? -10.076 3.564 30.016 1.00 66.62 315 PHE A CA 1
ATOM 2371 C C . PHE A 1 315 ? -9.399 4.557 29.076 1.00 66.62 315 PHE A C 1
ATOM 2373 O O . PHE A 1 315 ? -9.627 4.566 27.863 1.00 66.62 315 PHE A O 1
ATOM 2380 N N . ARG A 1 316 ? -8.556 5.412 29.649 1.00 69.00 316 ARG A N 1
ATOM 2381 C CA . ARG A 1 316 ? -7.752 6.399 28.921 1.00 69.00 316 ARG A CA 1
ATOM 2382 C C . ARG A 1 316 ? -6.278 6.133 29.170 1.00 69.00 316 ARG A C 1
ATOM 2384 O O . ARG A 1 316 ? -5.928 5.707 30.263 1.00 69.00 316 ARG A O 1
ATOM 2391 N N . ALA A 1 317 ? -5.422 6.437 28.204 1.00 64.62 317 ALA A N 1
ATOM 2392 C CA . ALA A 1 317 ? -3.991 6.560 28.449 1.00 64.62 317 ALA A CA 1
ATOM 2393 C C . ALA A 1 317 ? -3.496 7.860 27.820 1.00 64.62 317 ALA A C 1
ATOM 2395 O O . ALA A 1 317 ? -3.979 8.282 26.770 1.00 64.62 317 ALA A O 1
ATOM 2396 N N . ALA A 1 318 ? -2.580 8.534 28.505 1.00 61.56 318 ALA A N 1
ATOM 2397 C CA . ALA A 1 318 ? -2.196 9.897 28.176 1.00 61.56 318 ALA A CA 1
ATOM 2398 C C . ALA A 1 318 ? -0.694 10.114 28.358 1.00 61.56 318 ALA A C 1
ATOM 2400 O O . ALA A 1 318 ? -0.148 9.823 29.420 1.00 61.56 318 ALA A O 1
ATOM 2401 N N . SER A 1 319 ? -0.059 10.724 27.355 1.00 53.75 319 SER A N 1
ATOM 2402 C CA . SER A 1 319 ? 1.249 11.378 27.471 1.00 53.75 319 SER A CA 1
ATOM 2403 C C . SER A 1 319 ? 1.060 12.869 27.174 1.00 53.75 319 SER A C 1
ATOM 2405 O O . SER A 1 319 ? 1.102 13.289 26.019 1.00 53.75 319 SER A O 1
ATOM 2407 N N . GLY A 1 320 ? 0.766 13.674 28.199 1.00 49.03 320 GLY A N 1
ATOM 2408 C CA . GLY A 1 320 ? 0.605 15.132 28.060 1.00 49.03 320 GLY A CA 1
ATOM 2409 C C . GLY A 1 320 ? -0.674 15.618 27.352 1.00 49.03 320 GLY A C 1
ATOM 2410 O O . GLY A 1 320 ? -0.814 16.815 27.118 1.00 49.03 320 GLY A O 1
ATOM 2411 N N . GLY A 1 321 ? -1.621 14.732 27.035 1.00 48.25 321 GLY A N 1
ATOM 2412 C CA . GLY A 1 321 ? -2.900 15.070 26.402 1.00 48.25 321 GLY A CA 1
ATOM 2413 C C . GLY A 1 321 ? -3.883 13.897 26.434 1.00 48.25 321 GLY A C 1
ATOM 2414 O O . GLY A 1 321 ? -3.473 12.752 26.609 1.00 48.25 321 GLY A O 1
ATOM 2415 N N . PHE A 1 322 ? -5.182 14.175 26.304 1.00 42.03 322 PHE A N 1
ATOM 2416 C CA . PHE A 1 322 ? -6.229 13.148 26.355 1.00 42.03 322 PHE A CA 1
ATOM 2417 C C . PHE A 1 322 ? -6.245 12.285 25.087 1.00 42.03 322 PHE A C 1
ATOM 2419 O O . PHE A 1 322 ? -6.413 12.815 23.989 1.00 42.03 322 PHE A O 1
ATOM 2426 N N . ARG A 1 323 ? -6.179 10.961 25.260 1.00 54.88 323 ARG A N 1
ATOM 2427 C CA . ARG A 1 323 ? -6.646 9.973 24.283 1.00 54.88 323 ARG A CA 1
ATOM 2428 C C . ARG A 1 323 ? -7.461 8.892 24.999 1.00 54.88 323 ARG A C 1
ATOM 2430 O O . ARG A 1 323 ? -7.068 8.398 26.059 1.00 54.88 323 ARG A O 1
ATOM 2437 N N . ALA A 1 324 ? -8.628 8.563 24.448 1.00 51.34 324 ALA A N 1
ATOM 2438 C CA . ALA A 1 324 ? -9.414 7.415 24.892 1.00 51.34 324 ALA A CA 1
ATOM 2439 C C . ALA A 1 324 ? -8.794 6.140 24.309 1.00 51.34 324 ALA A C 1
ATOM 2441 O O . ALA A 1 324 ? -8.363 6.142 23.160 1.00 51.34 324 ALA A O 1
ATOM 2442 N N . VAL A 1 325 ? -8.725 5.076 25.109 1.00 52.84 325 VAL A N 1
ATOM 2443 C CA . VAL A 1 325 ? -7.995 3.847 24.754 1.00 52.84 325 VAL A CA 1
ATOM 2444 C C . VAL A 1 325 ? -8.911 2.637 24.719 1.00 52.84 325 VAL A C 1
ATOM 2446 O O . VAL A 1 325 ? -8.757 1.795 23.840 1.00 52.84 325 VAL A O 1
ATOM 2449 N N . ALA A 1 326 ? -9.879 2.570 25.636 1.00 52.69 326 ALA A N 1
ATOM 2450 C CA . ALA A 1 326 ? -10.927 1.563 25.614 1.00 52.69 326 ALA A CA 1
ATOM 2451 C C . ALA A 1 326 ? -12.167 1.987 26.412 1.00 52.69 326 ALA A C 1
ATOM 2453 O O . ALA A 1 326 ? -12.113 2.856 27.277 1.00 52.69 326 ALA A O 1
ATOM 2454 N N . CYS A 1 327 ? -13.289 1.315 26.169 1.00 49.97 327 CYS A N 1
ATOM 2455 C CA . CYS A 1 327 ? -14.495 1.395 26.996 1.00 49.97 327 CYS A CA 1
ATOM 2456 C C . CYS A 1 327 ? -14.954 -0.023 27.349 1.00 49.97 327 CYS A C 1
ATOM 2458 O O . CYS A 1 327 ? -14.905 -0.914 26.498 1.00 49.97 327 CYS A O 1
ATOM 2460 N N . ARG A 1 328 ? -15.436 -0.228 28.580 1.00 57.81 328 ARG A N 1
ATOM 2461 C CA . ARG A 1 328 ? -15.924 -1.516 29.088 1.00 57.81 328 ARG A CA 1
ATOM 2462 C C . ARG A 1 328 ? -17.308 -1.362 29.702 1.00 57.81 328 ARG A C 1
ATOM 2464 O O . ARG A 1 328 ? -17.472 -0.708 30.727 1.00 57.81 328 ARG A O 1
ATOM 2471 N N . VAL A 1 329 ? -18.288 -2.048 29.123 1.00 52.72 329 VAL A N 1
ATOM 2472 C CA . VAL A 1 329 ? -19.580 -2.313 29.770 1.00 52.72 329 VAL A CA 1
ATOM 2473 C C . VAL A 1 329 ? -19.493 -3.687 30.434 1.00 52.72 329 VAL A C 1
ATOM 2475 O O . VAL A 1 329 ? -19.015 -4.643 29.819 1.00 52.72 329 VAL A O 1
ATOM 2478 N N . THR A 1 330 ? -19.898 -3.786 31.698 1.00 55.81 330 THR A N 1
ATOM 2479 C CA . THR A 1 330 ? -19.829 -5.046 32.459 1.00 55.81 330 THR A CA 1
ATOM 2480 C C . THR A 1 330 ? -21.131 -5.832 32.315 1.00 55.81 330 THR A C 1
ATOM 2482 O O . THR A 1 330 ? -22.191 -5.239 32.468 1.00 55.81 330 THR A O 1
ATOM 2485 N N . GLY A 1 331 ? -21.067 -7.154 32.103 1.00 48.81 331 GLY A N 1
ATOM 2486 C CA . GLY A 1 331 ? -22.228 -8.060 32.197 1.00 48.81 331 GLY A CA 1
ATOM 2487 C C . GLY A 1 331 ? -23.044 -8.290 30.914 1.00 48.81 331 GLY A C 1
ATOM 2488 O O . GLY A 1 331 ? -24.238 -8.591 31.007 1.00 48.81 331 GLY A O 1
ATOM 2489 N N . THR A 1 332 ? -22.440 -8.124 29.730 1.00 44.72 332 THR A N 1
ATOM 2490 C CA . THR A 1 332 ? -23.150 -8.166 28.438 1.00 44.72 332 THR A CA 1
ATOM 2491 C C . THR A 1 332 ? -22.336 -8.752 27.277 1.00 44.72 332 THR A C 1
ATOM 2493 O O . THR A 1 332 ? -21.153 -8.450 27.144 1.00 44.72 332 THR A O 1
ATOM 2496 N N . ASP A 1 333 ? -22.996 -9.474 26.361 1.00 37.31 333 ASP A N 1
ATOM 2497 C CA . ASP A 1 333 ? -22.343 -10.380 25.399 1.00 37.31 333 ASP A CA 1
ATOM 2498 C C . ASP A 1 333 ? -21.846 -9.824 24.045 1.00 37.31 333 ASP A C 1
ATOM 2500 O O . ASP A 1 333 ? -21.309 -10.610 23.261 1.00 37.31 333 ASP A O 1
ATOM 2504 N N . ARG A 1 334 ? -22.018 -8.540 23.672 1.00 36.47 334 ARG A N 1
ATOM 2505 C CA . ARG A 1 334 ? -21.672 -8.113 22.289 1.00 36.47 334 ARG A CA 1
ATOM 2506 C C . ARG A 1 334 ? -21.161 -6.648 22.113 1.00 36.47 334 ARG A C 1
ATOM 2508 O O . ARG A 1 334 ? -21.301 -5.832 23.015 1.00 36.47 334 ARG A O 1
ATOM 2515 N N . ILE A 1 335 ? -20.551 -6.376 20.940 1.00 35.03 335 ILE A N 1
ATOM 2516 C CA . ILE A 1 335 ? -19.441 -5.426 20.609 1.00 35.03 335 ILE A CA 1
ATOM 2517 C C . ILE A 1 335 ? -19.848 -4.131 19.867 1.00 35.03 335 ILE A C 1
ATOM 2519 O O . ILE A 1 335 ? -20.467 -4.303 18.840 1.00 35.03 335 ILE A O 1
ATOM 2523 N N . ILE A 1 336 ? -19.496 -2.869 20.213 1.00 35.44 336 ILE A N 1
ATOM 2524 C CA . ILE A 1 336 ? -19.904 -1.697 19.365 1.00 35.44 336 ILE A CA 1
ATOM 2525 C C . ILE A 1 336 ? -19.018 -0.396 19.423 1.00 35.44 336 ILE A C 1
ATOM 2527 O O . ILE A 1 336 ? -18.264 -0.186 20.370 1.00 35.44 336 ILE A O 1
ATOM 253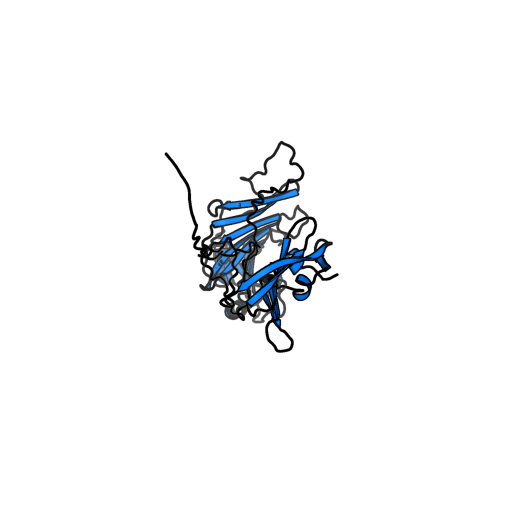1 N N . THR A 1 337 ? -19.108 0.473 18.393 1.00 36.19 337 THR A N 1
ATOM 2532 C CA . THR A 1 337 ? -18.144 1.504 17.913 1.00 36.19 337 THR A CA 1
ATOM 2533 C C . THR A 1 337 ? -18.254 2.948 18.448 1.00 36.19 337 THR A C 1
ATOM 2535 O O . THR A 1 337 ? -19.331 3.390 18.832 1.00 36.19 337 THR A O 1
ATOM 2538 N N . SER A 1 338 ? -17.131 3.687 18.361 1.00 30.88 338 SER A N 1
ATOM 2539 C CA . SER A 1 338 ? -16.963 5.123 18.003 1.00 30.88 338 SER A CA 1
ATOM 2540 C C . SER A 1 338 ? -15.453 5.438 17.915 1.00 30.88 338 SER A C 1
ATOM 2542 O O . SER A 1 338 ? -14.742 4.888 18.750 1.00 30.88 338 SER A O 1
ATOM 2544 N N . GLY A 1 339 ? -14.944 6.305 17.029 1.00 35.22 339 GLY A N 1
ATOM 2545 C CA . GLY A 1 339 ? -13.567 6.838 17.107 1.00 35.22 339 GLY A CA 1
ATOM 2546 C C . GLY A 1 339 ? -12.830 7.089 15.777 1.00 35.22 339 GLY A C 1
ATOM 2547 O O . GLY A 1 339 ? -13.097 6.452 14.762 1.00 35.22 339 GLY A O 1
ATOM 2548 N N . SER A 1 340 ? -11.856 8.007 15.811 1.00 38.06 340 SER A N 1
ATOM 2549 C CA . SER A 1 340 ? -11.002 8.411 14.682 1.00 38.06 340 SER A CA 1
ATOM 2550 C C . SER A 1 340 ? -9.830 7.444 14.437 1.00 38.06 340 SER A C 1
ATOM 2552 O O . SER A 1 340 ? -8.813 7.498 15.134 1.00 38.06 340 SER A O 1
ATOM 2554 N N . GLY A 1 341 ? -9.958 6.574 13.436 1.00 40.88 341 GLY A N 1
ATOM 2555 C CA . GLY A 1 341 ? -8.957 5.577 13.039 1.00 40.88 341 GLY A CA 1
ATOM 2556 C C . GLY A 1 341 ? -9.234 5.062 11.627 1.00 40.88 341 GLY A C 1
ATOM 2557 O O . GLY A 1 341 ? -10.107 5.588 10.944 1.00 40.88 341 GLY A O 1
ATOM 2558 N N . ASP A 1 342 ? -8.533 4.018 11.178 1.00 39.75 342 ASP A N 1
ATOM 2559 C CA . ASP A 1 342 ? -8.612 3.498 9.796 1.00 39.75 342 ASP A CA 1
ATOM 2560 C C . ASP A 1 342 ? -9.923 2.750 9.443 1.00 39.75 342 ASP A C 1
ATOM 2562 O O . ASP A 1 342 ? -9.990 2.022 8.452 1.00 39.75 342 ASP A O 1
ATOM 2566 N N . GLY A 1 343 ? -10.973 2.934 10.249 1.00 34.91 343 GLY A N 1
ATOM 2567 C CA . GLY A 1 343 ? -12.297 2.333 10.087 1.00 34.91 343 GLY A CA 1
ATOM 2568 C C . GLY A 1 343 ? -12.419 0.886 10.576 1.00 34.91 343 GLY A C 1
ATOM 2569 O O . GLY A 1 343 ? -13.525 0.345 10.567 1.00 34.91 343 GLY A O 1
ATOM 2570 N N . ALA A 1 344 ? -11.330 0.247 11.023 1.00 33.88 344 ALA A N 1
ATOM 2571 C CA . ALA A 1 344 ? -11.299 -1.183 11.334 1.00 33.88 344 ALA A CA 1
ATOM 2572 C C . ALA A 1 344 ? -10.808 -1.487 12.760 1.00 33.88 344 ALA A C 1
ATOM 2574 O O . ALA A 1 344 ? -9.793 -2.158 12.961 1.00 33.88 344 ALA A O 1
ATOM 2575 N N . TYR A 1 345 ? -11.567 -1.054 13.770 1.00 45.16 345 TYR A N 1
ATOM 2576 C CA . TYR A 1 345 ? -11.223 -1.354 15.158 1.00 45.16 345 TYR A CA 1
ATOM 2577 C C . TYR A 1 345 ? -11.480 -2.816 15.547 1.00 45.16 345 TYR A C 1
ATOM 2579 O O . TYR A 1 345 ? -12.571 -3.346 15.316 1.00 45.16 345 TYR A O 1
ATOM 2587 N N . PRO A 1 346 ? -10.496 -3.478 16.170 1.00 38.28 346 PRO A N 1
ATOM 2588 C CA . PRO A 1 346 ? -10.625 -4.811 16.707 1.00 38.28 346 PRO A CA 1
ATOM 2589 C C . PRO A 1 346 ? -11.251 -4.771 18.094 1.00 38.28 346 PRO A C 1
ATOM 2591 O O . PRO A 1 346 ? -11.181 -3.784 18.831 1.00 38.28 346 PRO A O 1
ATOM 2594 N N . VAL A 1 347 ? -11.910 -5.875 18.427 1.00 41.75 347 VAL A N 1
ATOM 2595 C CA . VAL A 1 347 ? -12.829 -5.884 19.549 1.00 41.75 347 VAL A CA 1
ATOM 2596 C C . VAL A 1 347 ? -12.958 -7.271 20.160 1.00 41.75 347 VAL A C 1
ATOM 2598 O O . VAL A 1 347 ? -12.970 -8.272 19.439 1.00 41.75 347 VAL A O 1
ATOM 2601 N N . TRP A 1 348 ? -13.080 -7.336 21.488 1.00 43.03 348 TRP A N 1
ATOM 2602 C CA . TRP A 1 348 ? -13.049 -8.594 22.235 1.00 43.03 348 TRP A CA 1
ATOM 2603 C C . TRP A 1 348 ? -14.160 -8.707 23.258 1.00 43.03 348 TRP A C 1
ATOM 2605 O O . TRP A 1 348 ? -14.715 -7.732 23.765 1.00 43.03 348 TRP A O 1
ATOM 2615 N N . LEU A 1 349 ? -14.426 -9.972 23.560 1.00 40.59 349 LEU A N 1
ATOM 2616 C CA . LEU A 1 349 ? -15.417 -10.452 24.497 1.00 40.59 349 LEU A CA 1
ATOM 2617 C C . LEU A 1 349 ? -14.669 -11.273 25.544 1.00 40.59 349 LEU A C 1
ATOM 2619 O O . LEU A 1 349 ? -14.217 -12.383 25.251 1.00 40.59 349 LEU A O 1
ATOM 2623 N N . GLY A 1 350 ? -14.506 -10.728 26.745 1.00 36.50 350 GLY A N 1
ATOM 2624 C CA . GLY A 1 350 ? -14.005 -11.501 27.876 1.00 36.50 350 GLY A CA 1
ATOM 2625 C C . GLY A 1 350 ? -15.110 -12.414 28.390 1.00 36.50 350 GLY A C 1
ATOM 2626 O O . GLY A 1 350 ? -16.236 -11.964 28.592 1.00 36.50 350 GLY A O 1
ATOM 2627 N N . ARG A 1 351 ? -14.810 -13.700 28.587 1.00 39.22 351 ARG A N 1
ATOM 2628 C CA . ARG A 1 351 ? -15.763 -14.674 29.136 1.00 39.22 351 ARG A CA 1
ATOM 2629 C C . ARG A 1 351 ? -15.498 -14.932 30.616 1.00 39.22 351 ARG A C 1
ATOM 2631 O O . ARG A 1 351 ? -14.348 -14.991 31.048 1.00 39.22 351 ARG A O 1
ATOM 2638 N N . ALA A 1 352 ? -16.570 -15.092 31.381 1.00 40.25 352 ALA A N 1
ATOM 2639 C CA . ALA A 1 352 ? -16.556 -15.677 32.710 1.00 40.25 352 ALA A CA 1
ATOM 2640 C C . ALA A 1 352 ? -16.249 -17.185 32.640 1.00 40.25 352 ALA A C 1
ATOM 2642 O O . ALA A 1 352 ? -16.219 -17.796 31.570 1.00 40.25 352 ALA A O 1
ATOM 2643 N N . GLN A 1 353 ? -16.017 -17.793 33.805 1.00 40.81 353 GLN A N 1
ATOM 2644 C CA . GLN A 1 353 ? -15.632 -19.203 33.939 1.00 40.81 353 GLN A CA 1
ATOM 2645 C C . GLN A 1 353 ? -16.712 -20.192 33.449 1.00 40.81 353 GLN A C 1
ATOM 2647 O O . GLN A 1 353 ? -16.391 -21.328 33.107 1.00 40.81 353 GLN A O 1
ATOM 2652 N N . ASP A 1 354 ? -17.972 -19.760 33.386 1.00 47.12 354 ASP A N 1
ATOM 2653 C CA . ASP A 1 354 ? -19.119 -20.498 32.838 1.00 47.12 354 ASP A CA 1
ATOM 2654 C C . ASP A 1 354 ? -19.311 -20.304 31.317 1.00 47.12 354 ASP A C 1
ATOM 2656 O O . ASP A 1 354 ? -20.187 -20.922 30.713 1.00 47.12 354 ASP A O 1
ATOM 2660 N N . GLY A 1 355 ? -18.489 -19.462 30.685 1.00 37.38 355 GLY A N 1
ATOM 2661 C CA . GLY A 1 355 ? -18.562 -19.133 29.265 1.00 37.38 355 GLY A CA 1
ATOM 2662 C C . GLY A 1 355 ? -19.493 -17.967 28.911 1.00 37.38 355 GLY A C 1
ATOM 2663 O O . GLY A 1 355 ? -19.447 -17.534 27.756 1.00 37.38 355 GLY A O 1
ATOM 2664 N N . ALA A 1 356 ? -20.276 -17.417 29.847 1.00 39.50 356 ALA A N 1
ATOM 2665 C CA . ALA A 1 356 ? -21.015 -16.165 29.634 1.00 39.50 356 ALA A CA 1
ATOM 2666 C C . ALA A 1 356 ? -20.035 -14.994 29.447 1.00 39.50 356 ALA A C 1
ATOM 2668 O O . ALA A 1 356 ? -18.889 -15.080 29.888 1.00 39.50 356 ALA A O 1
ATOM 2669 N N . ILE A 1 357 ? -20.418 -13.898 28.790 1.00 39.75 357 ILE A N 1
ATOM 2670 C CA . ILE A 1 357 ? -19.483 -12.780 28.587 1.00 39.75 357 ILE A CA 1
ATOM 2671 C C . ILE A 1 357 ? -19.559 -11.812 29.768 1.00 39.75 357 ILE A C 1
ATOM 2673 O O . ILE A 1 357 ? -20.612 -11.304 30.147 1.00 39.75 357 ILE A O 1
ATOM 2677 N N . SER A 1 358 ? -18.396 -11.565 30.362 1.00 43.66 358 SER A N 1
ATOM 2678 C CA . SER A 1 358 ? -18.214 -10.728 31.543 1.00 43.66 358 SER A CA 1
ATOM 2679 C C . SER A 1 358 ? -17.836 -9.293 31.185 1.00 43.66 358 SER A C 1
ATOM 2681 O O . SER A 1 358 ? -18.256 -8.364 31.881 1.00 43.66 358 SER A O 1
ATOM 2683 N N . CYS A 1 359 ? -17.076 -9.091 30.104 1.00 39.88 359 CYS A N 1
ATOM 2684 C CA . CYS A 1 359 ? -16.626 -7.768 29.688 1.00 39.88 359 CYS A CA 1
ATOM 2685 C C . CYS A 1 359 ? -16.472 -7.594 28.173 1.00 39.88 359 CYS A C 1
ATOM 2687 O O . CYS A 1 359 ? -16.280 -8.538 27.404 1.00 39.88 359 CYS A O 1
ATOM 2689 N N . TYR A 1 360 ? -16.509 -6.324 27.790 1.00 51.16 360 TYR A N 1
ATOM 2690 C CA . TYR A 1 360 ? -16.273 -5.804 26.455 1.00 51.16 360 TYR A CA 1
ATOM 2691 C C . TYR A 1 360 ? -14.987 -4.965 26.431 1.00 51.16 360 TYR A C 1
ATOM 2693 O O . TYR A 1 360 ? -14.739 -4.230 27.389 1.00 51.16 360 TYR A O 1
ATOM 2701 N N . VAL A 1 361 ? -14.205 -5.045 25.350 1.00 46.22 361 VAL A N 1
ATOM 2702 C CA . VAL A 1 361 ? -13.044 -4.170 25.109 1.00 46.22 361 VAL A CA 1
ATOM 2703 C C . VAL A 1 361 ? -13.074 -3.651 23.676 1.00 46.22 361 VAL A C 1
ATOM 2705 O O . VAL A 1 361 ? -12.990 -4.451 22.748 1.00 46.22 361 VAL A O 1
ATOM 2708 N N . LEU A 1 362 ? -13.154 -2.329 23.515 1.00 52.84 362 LEU A N 1
ATOM 2709 C CA . LEU A 1 362 ? -12.859 -1.610 22.270 1.00 52.84 362 LEU A CA 1
ATOM 2710 C C . LEU A 1 362 ? -11.403 -1.145 22.304 1.00 52.84 362 LEU A C 1
ATOM 2712 O O . LEU A 1 362 ? -11.052 -0.434 23.234 1.00 52.84 362 LEU A O 1
ATOM 2716 N N . ASP A 1 363 ? -10.582 -1.509 21.321 1.00 50.19 363 ASP A N 1
ATOM 2717 C CA . ASP A 1 363 ? -9.251 -0.916 21.129 1.00 50.19 363 ASP A CA 1
ATOM 2718 C C . ASP A 1 363 ? -9.345 0.082 19.974 1.00 50.19 363 ASP A C 1
ATOM 2720 O O . ASP A 1 363 ? -9.658 -0.290 18.842 1.00 50.19 363 ASP A O 1
ATOM 2724 N N . PHE A 1 364 ? -9.090 1.354 20.273 1.00 52.66 364 PHE A N 1
ATOM 2725 C CA . PHE A 1 364 ? -9.121 2.450 19.302 1.00 52.66 364 PHE A CA 1
ATOM 2726 C C . PHE A 1 364 ? -7.896 2.452 18.364 1.00 52.66 364 PHE A C 1
ATOM 2728 O O . PHE A 1 364 ? -7.672 3.446 17.674 1.00 52.66 364 PHE A O 1
ATOM 2735 N N . LEU A 1 365 ? -7.091 1.377 18.353 1.00 49.41 365 LEU A N 1
ATOM 2736 C CA . LEU A 1 365 ? -5.860 1.209 17.573 1.00 49.41 365 LEU A CA 1
ATOM 2737 C C . LEU A 1 365 ? -5.007 2.477 17.557 1.00 49.41 365 LEU A C 1
ATOM 2739 O O . LEU A 1 365 ? -4.532 2.902 16.502 1.00 49.41 365 LEU A O 1
ATOM 2743 N N . ASP A 1 366 ? -4.802 3.078 18.733 1.00 53.81 366 ASP A N 1
ATOM 2744 C CA . ASP A 1 366 ? -3.835 4.161 18.854 1.00 53.81 366 ASP A CA 1
ATOM 2745 C C . ASP A 1 366 ? -2.481 3.617 18.355 1.00 53.81 366 ASP A C 1
ATOM 2747 O O . ASP A 1 366 ? -1.989 2.633 18.925 1.00 53.81 366 ASP A O 1
ATOM 2751 N N . PRO A 1 367 ? -1.881 4.184 17.288 1.00 54.06 367 PRO A N 1
ATOM 2752 C CA . PRO A 1 367 ? -0.637 3.668 16.725 1.00 54.06 367 PRO A CA 1
ATOM 2753 C C . PRO A 1 367 ? 0.492 3.599 17.757 1.00 54.06 367 PRO A C 1
ATOM 2755 O O . PRO A 1 367 ? 1.335 2.699 17.685 1.00 54.06 367 PRO A O 1
ATOM 2758 N N . ASP A 1 368 ? 0.463 4.494 18.750 1.00 55.34 368 ASP A N 1
ATOM 2759 C CA . ASP A 1 368 ? 1.396 4.501 19.871 1.00 55.34 368 ASP A CA 1
ATOM 2760 C C . ASP A 1 368 ? 1.240 3.228 20.725 1.00 55.34 368 ASP A C 1
ATOM 2762 O O . ASP A 1 368 ? 2.239 2.615 21.090 1.00 55.34 368 ASP A O 1
ATOM 2766 N N . LEU A 1 369 ? 0.007 2.779 21.000 1.00 52.09 369 LEU A N 1
ATOM 2767 C CA . LEU A 1 369 ? -0.281 1.590 21.821 1.00 52.09 369 LEU A CA 1
ATOM 2768 C C . LEU A 1 369 ? -0.207 0.271 21.044 1.00 52.09 369 LEU A C 1
ATOM 2770 O O . LEU A 1 369 ? 0.267 -0.729 21.580 1.00 52.09 369 LEU A O 1
ATOM 2774 N N . ALA A 1 370 ? -0.615 0.257 19.774 1.00 51.38 370 ALA A N 1
ATOM 2775 C CA . ALA A 1 370 ? -0.520 -0.926 18.916 1.00 51.38 370 ALA A CA 1
ATOM 2776 C C . ALA A 1 370 ? 0.944 -1.356 18.661 1.00 51.38 370 ALA A C 1
ATOM 2778 O O . ALA A 1 370 ? 1.212 -2.516 18.317 1.00 51.38 370 ALA A O 1
ATOM 2779 N N . THR A 1 371 ? 1.890 -0.425 18.830 1.00 57.75 371 THR A N 1
ATOM 2780 C CA . THR A 1 371 ? 3.340 -0.649 18.719 1.00 57.75 371 THR A CA 1
ATOM 2781 C C . THR A 1 371 ? 4.070 -0.687 20.067 1.00 57.75 371 THR A C 1
ATOM 2783 O O . THR A 1 371 ? 5.146 -1.292 20.135 1.00 57.75 371 THR A O 1
ATOM 2786 N N . ALA A 1 372 ? 3.488 -0.111 21.126 1.00 53.81 372 ALA A N 1
ATOM 2787 C CA . ALA A 1 372 ? 4.028 -0.130 22.481 1.00 53.81 372 ALA A CA 1
ATOM 2788 C C . ALA A 1 372 ? 4.230 -1.542 23.048 1.00 53.81 372 ALA A C 1
ATOM 2790 O O . ALA A 1 372 ? 3.683 -2.545 22.576 1.00 53.81 372 ALA A O 1
ATOM 2791 N N . ARG A 1 373 ? 5.004 -1.600 24.132 1.00 63.22 373 ARG A N 1
ATOM 2792 C CA . ARG A 1 373 ? 5.139 -2.787 24.983 1.00 63.22 373 ARG A CA 1
ATOM 2793 C C . ARG A 1 373 ? 4.681 -2.461 26.406 1.00 63.22 373 ARG A C 1
ATOM 2795 O O . ARG A 1 373 ? 4.901 -1.329 26.840 1.00 63.22 373 ARG A O 1
ATOM 2802 N N . PRO A 1 374 ? 4.085 -3.422 27.135 1.00 53.31 374 PRO A N 1
ATOM 2803 C CA . PRO A 1 374 ? 3.945 -3.318 28.581 1.00 53.31 374 PRO A CA 1
ATOM 2804 C C . PRO A 1 374 ? 5.323 -3.129 29.226 1.00 53.31 374 PRO A C 1
ATOM 2806 O O . PRO A 1 374 ? 6.292 -3.749 28.772 1.00 53.31 374 PRO A O 1
ATOM 2809 N N . ALA A 1 375 ? 5.386 -2.273 30.244 1.00 57.22 375 ALA A N 1
ATOM 2810 C CA . ALA A 1 375 ? 6.589 -2.020 31.041 1.00 57.22 375 ALA A CA 1
ATOM 2811 C C . ALA A 1 375 ? 6.824 -3.101 32.114 1.00 57.22 375 ALA A C 1
ATOM 2813 O O . ALA A 1 375 ? 5.820 -3.580 32.692 1.00 57.22 375 ALA A O 1
#

Foldseek 3Di:
DDDDDDDDDDDDDDDPDDLCPPDPDPPPPPPCDVPDPPDDDPPPQDFPDFDQDDFAQAEKEKWKALWADLQVRDGHHTAFLVLVVVCVVVQHWIKIFIDGPNHTQKMWTGGVVQQWIKIFGADNSRDGAKMWIWGQDPVRWIFTAKIFGCDVVVVDPHTQKMWGFDAALVRDTFKTWIWHQDPVRDIDTDIGGPVPDNHPDDQDGIGHDDRSQCVCVSSSHNHHYDYDGHHNDDDPDHPDDDDHPLDADPQVLQVDAQWWWQFPVGFIKGKHKDWSAKDFDQPQKDFDAAPVCPPRPPDWDIFGFPGGIWTKIWIWIDDPDTDTAWIKTFHTADDGDHADDPPDWDWDFPADPVRGTGMIITGNPPVRNSRIDTD

Radius of gyration: 26.66 Å; chains: 1; bounding box: 85×62×69 Å